Protein AF-0000000066155360 (afdb_homodimer)

pLDDT: mean 96.21, std 5.81, range [47.59, 98.94]

Radius of gyration: 19.25 Å; Cα contacts (8 Å, |Δi|>4): 534; chains: 2; bounding box: 44×52×39 Å

Organism: Thermodesulfovibrio yellowstonii (strain ATCC 51303 / DSM 11347 / YP87) (NCBI:txid289376)

Foldseek 3Di:
DAEEEEEEEDDQDDPVLVVLLVVLCVLCVVPYHYHYHYWHADDDDLVRRQVVRQVRVVVVDDDAAEEEDLPFDEDDLQRVLVVCVPPRYYYYYQYAQNGHDPVSVVRHPGYYYDDNDDDHSSVVSSVVSVSVSVSSCVSVVHDPDD/DAEEEEEEEDDQDDPVLVVLLVVLCVLCVVPYHYHYHYWHADDDDLVRRQVVRQVRVVVVDDDAAEEEDLPFDEDDLQRVLVVCVPPRYYYYYQYAQNGHDPVSVVRHPGYYYDDNDDDHSSVVSSVVSVSVSVSSCVSVVHDDPD

Sequence (292 aa):
MYRFKIYYPGKTKAKFIKEGIDHYIKLLSPFAKVELIELKEGHGDKEKVTEEESKTILNSLKGDFILLHRDGKSLSSTEFADFIKDKSLTQFVIGGVYGVNEAVFKAASFRLSLSSLTFTHEISRLLLLEQLYRAITIIHGKSYHYMYRFKIYYPGKTKAKFIKEGIDHYIKLLSPFAKVELIELKEGHGDKEKVTEEESKTILNSLKGDFILLHRDGKSLSSTEFADFIKDKSLTQFVIGGVYGVNEAVFKAASFRLSLSSLTFTHEISRLLLLEQLYRAITIIHGKSYHY

Nearest PDB structures (foldseek):
  1to0-assembly4_G  TM=9.244E-01  e=1.815E-15  Bacillus subtilis
  1to0-assembly2_D  TM=9.404E-01  e=1.503E-14  Bacillus subtilis
  1to0-assembly1_A  TM=9.286E-01  e=1.240E-14  Bacillus subtilis
  1to0-assembly3_E  TM=9.026E-01  e=1.609E-13  Bacillus subtilis
  1vh0-assembly9_D  TM=9.015E-01  e=1.609E-13  Staphylococcus aureus

Secondary structure (DSSP, 8-state):
-EEEEEEEES----HHHHHHHHHHHHHHTTTEEEEEEEEPPP-SSHHHHHHHHHHHHHHH--S--EEEEEEEEE--HHHHHHHHTT-SEEEEEE-BTTB--HHHHHH-SEEEES-SS---HHHHHHHHHHHHHHHHHHHTT-----/-EEEEEEEES----HHHHHHHHHHHHHHTTTEEEEEEEEPPP-SSHHHHHHHHHHHHHHH--S--EEEEEEEEE--HHHHHHHHTT-SEEEEEE-BTTB--HHHHHH-SEEEES-SS---HHHHHHHHHHHHHHHHHHHTT-----

Solvent-accessible surface area (backbone atoms only — not comparable to full-atom values): 15558 Å² total; per-residue (Å²): 114,38,34,38,39,40,36,32,44,39,80,76,77,56,65,35,49,49,48,43,39,52,51,37,52,59,72,30,50,88,54,29,51,74,43,80,43,72,37,72,58,54,72,80,54,69,69,55,20,23,51,50,33,31,51,53,50,60,71,69,57,78,80,70,33,33,29,55,34,75,86,29,51,74,44,35,46,67,55,46,24,64,69,49,65,86,45,57,70,47,37,37,37,40,40,37,75,76,37,62,41,67,70,52,63,70,65,33,73,40,46,38,16,73,24,63,36,79,68,38,46,59,56,46,55,34,51,50,43,50,49,50,42,46,18,52,30,54,75,70,72,44,88,79,57,97,116,39,33,38,39,39,36,30,44,37,81,76,76,54,64,35,49,48,48,43,39,51,52,36,51,59,71,29,51,87,55,29,52,74,44,79,43,72,37,71,58,54,74,78,53,70,69,54,21,22,51,50,33,31,51,53,50,61,70,69,56,77,80,72,31,34,30,54,35,76,87,29,52,74,42,34,46,69,54,44,23,64,68,49,66,85,44,57,68,46,37,36,37,42,40,37,73,77,37,62,40,68,70,53,62,69,64,34,72,39,44,37,16,74,24,64,38,78,69,40,45,61,55,45,56,33,51,49,43,50,48,51,42,46,18,52,29,54,75,69,73,45,88,77,60,101

Structure (mmCIF, N/CA/C/O backbone):
data_AF-0000000066155360-model_v1
#
loop_
_entity.id
_entity.type
_entity.pdbx_description
1 polymer 'Ribosomal RNA large subunit methyltransferase H'
#
loop_
_atom_site.group_PDB
_atom_site.id
_atom_site.type_symbol
_atom_site.label_atom_id
_atom_site.label_alt_id
_atom_site.label_comp_id
_atom_site.label_asym_id
_atom_site.label_entity_id
_atom_site.label_seq_id
_atom_site.pdbx_PDB_ins_code
_atom_site.Cartn_x
_atom_site.Cartn_y
_atom_site.Cartn_z
_atom_site.occupancy
_atom_site.B_iso_or_equiv
_atom_site.auth_seq_id
_atom_site.auth_comp_id
_atom_site.auth_asym_id
_atom_site.auth_atom_id
_atom_site.pdbx_PDB_model_num
ATOM 1 N N . MET A 1 1 ? 21.016 16.156 4.863 1 88.31 1 MET A N 1
ATOM 2 C CA . MET A 1 1 ? 20.062 15.266 5.516 1 88.31 1 MET A CA 1
ATOM 3 C C . MET A 1 1 ? 18.625 15.727 5.254 1 88.31 1 MET A C 1
ATOM 5 O O . MET A 1 1 ? 18.312 16.906 5.426 1 88.31 1 MET A O 1
ATOM 9 N N . TYR A 1 2 ? 17.781 14.875 4.789 1 94.94 2 TYR A N 1
ATOM 10 C CA . TYR A 1 2 ? 16.406 15.242 4.492 1 94.94 2 TYR A CA 1
ATOM 11 C C . TYR A 1 2 ? 15.594 15.398 5.773 1 94.94 2 TYR A C 1
ATOM 13 O O . TYR A 1 2 ? 15.969 14.859 6.82 1 94.94 2 TYR A O 1
ATOM 21 N N . ARG A 1 3 ? 14.641 16.234 5.703 1 97.56 3 ARG A N 1
ATOM 22 C CA . ARG A 1 3 ? 13.688 16.375 6.797 1 97.56 3 ARG A CA 1
ATOM 23 C C . ARG A 1 3 ? 12.258 16.156 6.309 1 97.56 3 ARG A C 1
ATOM 25 O O . ARG A 1 3 ? 11.797 16.844 5.387 1 97.56 3 ARG A O 1
ATOM 32 N N . PHE A 1 4 ? 11.586 15.227 6.938 1 98.5 4 PHE A N 1
ATOM 33 C CA . PHE A 1 4 ? 10.195 14.938 6.609 1 98.5 4 PHE A CA 1
ATOM 34 C C . PHE A 1 4 ? 9.297 15.133 7.824 1 98.5 4 PHE A C 1
ATOM 36 O O . PHE A 1 4 ? 9.562 14.586 8.898 1 98.5 4 PHE A O 1
ATOM 43 N N . LYS A 1 5 ? 8.312 15.898 7.672 1 98.69 5 LYS A N 1
ATOM 44 C CA . LYS A 1 5 ? 7.246 16 8.656 1 98.69 5 LYS A CA 1
ATOM 45 C C . LYS A 1 5 ? 5.941 15.414 8.117 1 98.69 5 LYS A C 1
ATOM 47 O O . LYS A 1 5 ? 5.527 15.742 7.004 1 98.69 5 LYS A O 1
ATOM 52 N N . ILE A 1 6 ? 5.355 14.57 8.906 1 98.88 6 ILE A N 1
ATOM 53 C CA . ILE A 1 6 ? 4.117 13.93 8.477 1 98.88 6 ILE A CA 1
ATOM 54 C C . ILE A 1 6 ? 3.016 14.195 9.5 1 98.88 6 ILE A C 1
ATOM 56 O O . ILE A 1 6 ? 3.107 13.75 10.648 1 98.88 6 ILE A O 1
ATOM 60 N N . TYR A 1 7 ? 1.985 14.938 9.039 1 98.88 7 TYR A N 1
ATOM 61 C CA . TYR A 1 7 ? 0.861 15.312 9.891 1 98.88 7 TYR A CA 1
ATOM 62 C C . TYR A 1 7 ? -0.347 14.422 9.625 1 98.88 7 TYR A C 1
ATOM 64 O O . TYR A 1 7 ? -0.724 14.211 8.469 1 98.88 7 TYR A O 1
ATOM 72 N N . TYR A 1 8 ? -0.956 13.898 10.656 1 98.69 8 TYR A N 1
ATOM 73 C CA . TYR A 1 8 ? -2.191 13.141 10.5 1 98.69 8 TYR A CA 1
ATOM 74 C C . TYR A 1 8 ? -2.998 13.133 11.789 1 98.69 8 TYR A C 1
ATOM 76 O O . TYR A 1 8 ? -2.43 13.133 12.883 1 98.69 8 TYR A O 1
ATOM 84 N N . PRO A 1 9 ? -4.297 13.148 11.688 1 98.06 9 PRO A N 1
ATOM 85 C CA . PRO A 1 9 ? -5.133 13.125 12.898 1 98.06 9 PRO A CA 1
ATOM 86 C C . PRO A 1 9 ? -5.285 11.727 13.484 1 98.06 9 PRO A C 1
ATOM 88 O O . PRO A 1 9 ? -5.488 10.766 12.742 1 98.06 9 PRO A O 1
ATOM 91 N N . GLY A 1 10 ? -5.219 11.648 14.828 1 96.12 10 GLY A N 1
ATOM 92 C CA . GLY A 1 10 ? -5.48 10.406 15.539 1 96.12 10 GLY A CA 1
ATOM 93 C C . GLY A 1 10 ? -4.27 9.492 15.609 1 96.12 10 GLY A C 1
ATOM 94 O O . GLY A 1 10 ? -3.324 9.641 14.836 1 96.12 10 GLY A O 1
ATOM 95 N N . LYS A 1 11 ? -4.305 8.508 16.406 1 95.62 11 LYS A N 1
ATOM 96 C CA . LYS A 1 11 ? -3.197 7.578 16.594 1 95.62 11 LYS A CA 1
ATOM 97 C C . LYS A 1 11 ? -3.285 6.422 15.602 1 95.62 11 LYS A C 1
ATOM 99 O O . LYS A 1 11 ? -4.359 6.141 15.062 1 95.62 11 LYS A O 1
ATOM 104 N N . THR A 1 12 ? -2.178 5.824 15.305 1 97 12 THR A N 1
ATOM 105 C CA . THR A 1 12 ? -2.158 4.555 14.586 1 97 12 THR A CA 1
ATOM 106 C C . THR A 1 12 ? -2.543 3.402 15.508 1 97 12 THR A C 1
ATOM 108 O O . THR A 1 12 ? -1.85 3.129 16.484 1 97 12 THR A O 1
ATOM 111 N N . LYS A 1 13 ? -3.549 2.732 15.195 1 95.94 13 LYS A N 1
ATOM 112 C CA . LYS A 1 13 ? -4.121 1.757 16.109 1 95.94 13 LYS A CA 1
ATOM 113 C C . LYS A 1 13 ? -3.629 0.347 15.797 1 95.94 13 LYS A C 1
ATOM 115 O O . LYS A 1 13 ? -3.355 -0.439 16.703 1 95.94 13 LYS A O 1
ATOM 120 N N . ALA A 1 14 ? -3.525 -0.035 14.57 1 96.75 14 ALA A N 1
ATOM 121 C CA . ALA A 1 14 ? -3.127 -1.387 14.188 1 96.75 14 ALA A CA 1
ATOM 122 C C . ALA A 1 14 ? -1.672 -1.655 14.562 1 96.75 14 ALA A C 1
ATOM 124 O O . ALA A 1 14 ? -0.768 -0.945 14.117 1 96.75 14 ALA A O 1
ATOM 125 N N . LYS A 1 15 ? -1.478 -2.68 15.266 1 97.62 15 LYS A N 1
ATOM 126 C CA . LYS A 1 15 ? -0.15 -2.994 15.789 1 97.62 15 LYS A CA 1
ATOM 127 C C . LYS A 1 15 ? 0.84 -3.242 14.656 1 97.62 15 LYS A C 1
ATOM 129 O O . LYS A 1 15 ? 1.979 -2.773 14.703 1 97.62 15 LYS A O 1
ATOM 134 N N . PHE A 1 16 ? 0.452 -3.988 13.695 1 98.5 16 PHE A N 1
ATOM 135 C CA . PHE A 1 16 ? 1.37 -4.336 12.617 1 98.5 16 PHE A CA 1
ATOM 136 C C . PHE A 1 16 ? 1.755 -3.098 11.82 1 98.5 16 PHE A C 1
ATOM 138 O O . PHE A 1 16 ? 2.861 -3.018 11.281 1 98.5 16 PHE A O 1
ATOM 145 N N . ILE A 1 17 ? 0.848 -2.107 11.734 1 98.62 17 ILE A N 1
ATOM 146 C CA . ILE A 1 17 ? 1.162 -0.875 11.023 1 98.62 17 ILE A CA 1
ATOM 147 C C . ILE A 1 17 ? 2.166 -0.054 11.828 1 98.62 17 ILE A C 1
ATOM 149 O O . ILE A 1 17 ? 3.129 0.48 11.273 1 98.62 17 ILE A O 1
ATOM 153 N N . LYS A 1 18 ? 1.917 0.042 13.125 1 98.44 18 LYS A N 1
ATOM 154 C CA . LYS A 1 18 ? 2.865 0.731 13.992 1 98.44 18 LYS A CA 1
ATOM 155 C C . LYS A 1 18 ? 4.266 0.142 13.859 1 98.44 18 LYS A C 1
ATOM 157 O O . LYS A 1 18 ? 5.25 0.88 13.75 1 98.44 18 LYS A O 1
ATOM 162 N N . GLU A 1 19 ? 4.328 -1.142 13.875 1 98.62 19 GLU A N 1
ATOM 163 C CA . GLU A 1 19 ? 5.609 -1.828 13.727 1 98.62 19 GLU A CA 1
ATOM 164 C C . GLU A 1 19 ? 6.254 -1.518 12.383 1 98.62 19 GLU A C 1
ATOM 166 O O . GLU A 1 19 ? 7.469 -1.344 12.289 1 98.62 19 GLU A O 1
ATOM 171 N N . GLY A 1 20 ? 5.461 -1.53 11.336 1 98.62 20 GLY A N 1
ATOM 172 C CA . GLY A 1 20 ? 5.961 -1.164 10.016 1 98.62 20 GLY A CA 1
ATOM 173 C C . GLY A 1 20 ? 6.477 0.262 9.953 1 98.62 20 GLY A C 1
ATOM 174 O O . GLY A 1 20 ? 7.523 0.522 9.359 1 98.62 20 GLY A O 1
ATOM 175 N N . ILE A 1 21 ? 5.707 1.141 10.539 1 98.75 21 ILE A N 1
ATOM 176 C CA . ILE A 1 21 ? 6.105 2.541 10.617 1 98.75 21 ILE A CA 1
ATOM 177 C C . ILE A 1 21 ? 7.465 2.652 11.305 1 98.75 21 ILE A C 1
ATOM 179 O O . ILE A 1 21 ? 8.383 3.295 10.789 1 98.75 21 ILE A O 1
ATOM 183 N N . ASP A 1 22 ? 7.609 2.021 12.445 1 98.56 22 ASP A N 1
ATOM 184 C CA . ASP A 1 22 ? 8.867 2.035 13.188 1 98.56 22 ASP A CA 1
ATOM 185 C C . ASP A 1 22 ? 10.008 1.464 12.344 1 98.56 22 ASP A C 1
ATOM 187 O O . ASP A 1 22 ? 11.125 1.981 12.375 1 98.56 22 ASP A O 1
ATOM 191 N N . HIS A 1 23 ? 9.758 0.417 11.672 1 98.38 23 HIS A N 1
ATOM 192 C CA . HIS A 1 23 ? 10.734 -0.225 10.805 1 98.38 23 HIS A CA 1
ATOM 193 C C . HIS A 1 23 ? 11.297 0.759 9.781 1 98.38 23 HIS A C 1
ATOM 195 O O . HIS A 1 23 ? 12.516 0.901 9.648 1 98.38 23 HIS A O 1
ATOM 201 N N . TYR A 1 24 ? 10.469 1.473 9.117 1 98.31 24 TYR A N 1
ATOM 202 C CA . TYR A 1 24 ? 10.922 2.342 8.039 1 98.31 24 TYR A CA 1
ATOM 203 C C . TYR A 1 24 ? 11.547 3.619 8.594 1 98.31 24 TYR A C 1
ATOM 205 O O . TYR A 1 24 ? 12.461 4.184 7.996 1 98.31 24 TYR A O 1
ATOM 213 N N . ILE A 1 25 ? 10.984 4.117 9.758 1 98.62 25 ILE A N 1
ATOM 214 C CA . ILE A 1 25 ? 11.641 5.246 10.406 1 98.62 25 ILE A CA 1
ATOM 215 C C . ILE A 1 25 ? 13.094 4.891 10.727 1 98.62 25 ILE A C 1
ATOM 217 O O . ILE A 1 25 ? 14 5.691 10.5 1 98.62 25 ILE A O 1
ATOM 221 N N . LYS A 1 26 ? 13.25 3.699 11.25 1 98.25 26 LYS A N 1
ATOM 222 C CA . LYS A 1 26 ? 14.602 3.229 11.555 1 98.25 26 LYS A CA 1
ATOM 223 C C . LYS A 1 26 ? 15.469 3.172 10.305 1 98.25 26 LYS A C 1
ATOM 225 O O . LYS A 1 26 ? 16.609 3.611 10.312 1 98.25 26 LYS A O 1
ATOM 230 N N . LEU A 1 27 ? 15.031 2.652 9.203 1 97 27 LEU A N 1
ATOM 231 C CA . LEU A 1 27 ? 15.766 2.551 7.945 1 97 27 LEU A CA 1
ATOM 232 C C . LEU A 1 27 ? 16.109 3.934 7.406 1 97 27 LEU A C 1
ATOM 234 O O . LEU A 1 27 ? 17.172 4.121 6.805 1 97 27 LEU A O 1
ATOM 238 N N . LEU A 1 28 ? 15.18 4.879 7.645 1 97.88 28 LEU A N 1
ATOM 239 C CA . LEU A 1 28 ? 15.328 6.227 7.105 1 97.88 28 LEU A CA 1
ATOM 240 C C . LEU A 1 28 ? 16.297 7.043 7.949 1 97.88 28 LEU A C 1
ATOM 242 O O . LEU A 1 28 ? 16.844 8.039 7.48 1 97.88 28 LEU A O 1
ATOM 246 N N . SER A 1 29 ? 16.484 6.691 9.203 1 97.62 29 SER A N 1
ATOM 247 C CA . SER A 1 29 ? 17.109 7.516 10.227 1 97.62 29 SER A CA 1
ATOM 248 C C . SER A 1 29 ? 18.531 7.91 9.828 1 97.62 29 SER A C 1
ATOM 250 O O . SER A 1 29 ? 18.984 9.016 10.141 1 97.62 29 SER A O 1
ATOM 252 N N . PRO A 1 30 ? 19.312 7.082 9.055 1 96.75 30 PRO A N 1
ATOM 253 C CA . PRO A 1 30 ? 20.656 7.52 8.656 1 96.75 30 PRO A CA 1
ATOM 254 C C . PRO A 1 30 ? 20.625 8.609 7.594 1 96.75 30 PRO A C 1
ATOM 256 O O . PRO A 1 30 ? 21.641 9.305 7.387 1 96.75 30 PRO A O 1
ATOM 259 N N . PHE A 1 31 ? 19.531 8.859 6.957 1 95.25 31 PHE A N 1
ATOM 260 C CA . PHE A 1 31 ? 19.5 9.719 5.777 1 95.25 31 PHE A CA 1
ATOM 261 C C . PHE A 1 31 ? 18.562 10.906 6 1 95.25 31 PHE A C 1
ATOM 263 O O . PHE A 1 31 ? 18.672 11.922 5.309 1 95.25 31 PHE A O 1
ATOM 270 N N . ALA A 1 32 ? 17.594 10.695 6.938 1 96.88 32 ALA A N 1
ATOM 271 C CA . ALA A 1 32 ? 16.547 11.695 7.09 1 96.88 32 ALA A CA 1
ATOM 272 C C . ALA A 1 32 ? 16.062 11.766 8.539 1 96.88 32 ALA A C 1
ATOM 274 O O . ALA A 1 32 ? 16.062 10.766 9.25 1 96.88 32 ALA A O 1
ATOM 275 N N . LYS A 1 33 ? 15.742 12.945 8.922 1 97.81 33 LYS A N 1
ATOM 276 C CA . LYS A 1 33 ? 14.961 13.117 10.148 1 97.81 33 LYS A CA 1
ATOM 277 C C . LYS A 1 33 ? 13.461 13.094 9.852 1 97.81 33 LYS A C 1
ATOM 279 O O . LYS A 1 33 ? 12.953 13.93 9.094 1 97.81 33 LYS A O 1
ATOM 284 N N . VAL A 1 34 ? 12.797 12.102 10.43 1 98.56 34 VAL A N 1
ATOM 285 C CA . VAL A 1 34 ? 11.359 11.961 10.211 1 98.56 34 VAL A CA 1
ATOM 286 C C . VAL A 1 34 ? 10.609 12.297 11.492 1 98.56 34 VAL A C 1
ATOM 288 O O . VAL A 1 34 ? 10.875 11.719 12.547 1 98.56 34 VAL A O 1
ATOM 291 N N . GLU A 1 35 ? 9.742 13.203 11.383 1 98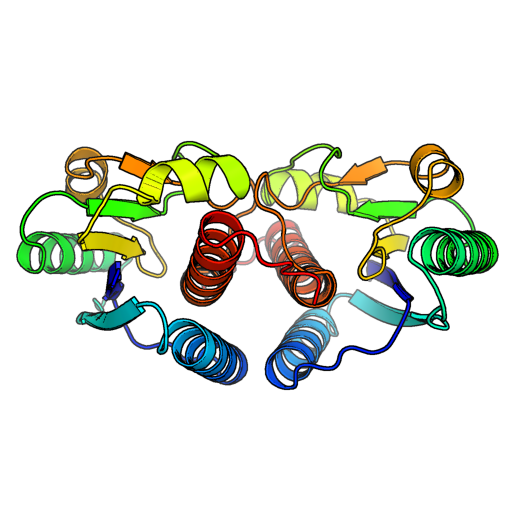.38 35 GLU A N 1
ATOM 292 C CA . GLU A 1 35 ? 8.875 13.578 12.5 1 98.38 35 GLU A CA 1
ATOM 293 C C . GLU A 1 35 ? 7.418 13.25 12.195 1 98.38 35 GLU A C 1
ATOM 295 O O . GLU A 1 35 ? 6.852 13.75 11.219 1 98.38 35 GLU A O 1
ATOM 300 N N . LEU A 1 36 ? 6.867 12.383 13 1 98.56 36 LEU A N 1
ATOM 301 C CA . LEU A 1 36 ? 5.438 12.102 12.938 1 98.56 36 LEU A CA 1
ATOM 302 C C . LEU A 1 36 ? 4.66 13 13.891 1 98.56 36 LEU A C 1
ATOM 304 O O . LEU A 1 36 ? 4.895 12.977 15.102 1 98.56 36 LEU A O 1
ATOM 308 N N . ILE A 1 37 ? 3.799 13.773 13.336 1 98.5 37 ILE A N 1
ATOM 309 C CA . ILE A 1 37 ? 3.029 14.727 14.125 1 98.5 37 ILE A CA 1
ATOM 310 C C . ILE A 1 37 ? 1.573 14.273 14.203 1 98.5 37 ILE A C 1
ATOM 312 O O . ILE A 1 37 ? 0.779 14.562 13.305 1 98.5 37 ILE A O 1
ATOM 316 N N . GLU A 1 38 ? 1.297 13.625 15.266 1 98.44 38 GLU A N 1
ATOM 317 C CA . GLU A 1 38 ? -0.063 13.156 15.523 1 98.44 38 GLU A CA 1
ATOM 318 C C . GLU A 1 38 ? -0.94 14.289 16.062 1 98.44 38 GLU A C 1
ATOM 320 O O . GLU A 1 38 ? -0.655 14.852 17.109 1 98.44 38 GLU A O 1
ATOM 325 N N . LEU A 1 39 ? -1.957 14.586 15.328 1 98.56 39 LEU A N 1
ATOM 326 C CA . LEU A 1 39 ? -2.863 15.672 15.703 1 98.56 39 LEU A CA 1
ATOM 327 C C . LEU A 1 39 ? -4.098 15.125 16.406 1 98.56 39 LEU A C 1
ATOM 329 O O . LEU A 1 39 ? -4.41 13.938 16.297 1 98.56 39 LEU A O 1
ATOM 333 N N . LYS A 1 40 ? -4.746 16 17.031 1 96.88 40 LYS A N 1
ATOM 334 C CA . LYS A 1 40 ? -5.957 15.617 17.75 1 96.88 40 LYS A CA 1
ATOM 335 C C . LYS A 1 40 ? -7.031 15.102 16.797 1 96.88 40 LYS A C 1
ATOM 337 O O . LYS A 1 40 ? -7.301 15.727 15.766 1 96.88 40 LYS A O 1
ATOM 342 N N . GLU A 1 41 ? -7.559 13.984 17.188 1 95.88 41 GLU A N 1
ATOM 343 C CA . GLU A 1 41 ? -8.648 13.422 16.406 1 95.88 41 GLU A CA 1
ATOM 344 C C . GLU A 1 41 ? -9.977 14.109 16.719 1 95.88 41 GLU A C 1
ATOM 346 O O . GLU A 1 41 ? -10.242 14.469 17.875 1 95.88 41 GLU A O 1
ATOM 351 N N . GLY A 1 42 ? -10.727 14.32 15.688 1 94.31 42 GLY A N 1
ATOM 352 C CA . GLY A 1 42 ? -12.062 14.859 15.906 1 94.31 42 GLY A CA 1
ATOM 353 C C . GLY A 1 42 ? -13.047 13.828 16.406 1 94.31 42 GLY A C 1
ATOM 354 O O . GLY A 1 42 ? -12.781 12.625 16.359 1 94.31 42 GLY A O 1
ATOM 355 N N . HIS A 1 43 ? -14.148 14.375 17 1 93.12 43 HIS A N 1
ATOM 356 C CA . HIS A 1 43 ? -15.211 13.5 17.484 1 93.12 43 HIS A CA 1
ATOM 357 C C . HIS A 1 43 ? -16.578 13.984 17 1 93.12 43 HIS A C 1
ATOM 359 O O . HIS A 1 43 ? -16.812 15.188 16.875 1 93.12 43 HIS A O 1
ATOM 365 N N . GLY A 1 44 ? -17.422 13.016 16.766 1 93.69 44 GLY A N 1
ATOM 366 C CA . GLY A 1 44 ? -18.766 13.367 16.312 1 93.69 44 GLY A CA 1
ATOM 367 C C . GLY A 1 44 ? -19.094 12.805 14.938 1 93.69 44 GLY A C 1
ATOM 368 O O . GLY A 1 44 ? -18.672 11.695 14.602 1 93.69 44 GLY A O 1
ATOM 369 N N . ASP A 1 45 ? -19.953 13.531 14.234 1 94.19 45 ASP A N 1
ATOM 370 C CA . ASP A 1 45 ? -20.344 13.031 12.922 1 94.19 45 ASP A CA 1
ATOM 371 C C . ASP A 1 45 ? -19.281 13.367 11.875 1 94.19 45 ASP A C 1
ATOM 373 O O . ASP A 1 45 ? -18.328 14.109 12.164 1 94.19 45 ASP A O 1
ATOM 377 N N . LYS A 1 46 ? -19.406 12.789 10.727 1 94 46 LYS A N 1
ATOM 378 C CA . LYS A 1 46 ? -18.422 12.891 9.641 1 94 46 LYS A CA 1
ATOM 379 C C . LYS A 1 46 ? -18.078 14.344 9.344 1 94 46 LYS A C 1
ATOM 381 O O . LYS A 1 46 ? -16.906 14.703 9.227 1 94 46 LYS A O 1
ATOM 386 N N . GLU A 1 47 ? -19.109 15.172 9.164 1 95.88 47 GLU A N 1
ATOM 387 C CA . GLU A 1 47 ? -18.891 16.562 8.789 1 95.88 47 GLU A CA 1
ATOM 388 C C . GLU A 1 47 ? -18.125 17.312 9.859 1 95.88 47 GLU A C 1
ATOM 390 O O . GLU A 1 47 ? -17.172 18.047 9.555 1 95.88 47 GLU A O 1
ATOM 395 N N . LYS A 1 48 ? -18.531 17.172 11.086 1 96.88 48 LYS A N 1
ATOM 396 C CA . LYS A 1 48 ? -17.875 17.844 12.203 1 96.88 48 LYS A CA 1
ATOM 397 C C . LYS A 1 48 ? -16.438 17.359 12.359 1 96.88 48 LYS A C 1
ATOM 399 O O . LYS A 1 48 ? -15.531 18.172 12.555 1 96.88 48 LYS A O 1
ATOM 404 N N . VAL A 1 49 ? -16.25 16.094 12.297 1 96.81 49 VAL A N 1
ATOM 405 C CA . VAL A 1 49 ? -14.922 15.5 12.43 1 96.81 49 VAL A CA 1
ATOM 406 C C . VAL A 1 49 ? -14.008 16.031 11.336 1 96.81 49 VAL A C 1
ATOM 408 O O . VAL A 1 49 ? -12.891 16.484 11.609 1 96.81 49 VAL A O 1
ATOM 411 N N . THR A 1 50 ? -14.516 16.016 10.086 1 97.38 50 THR A N 1
ATOM 412 C CA . THR A 1 50 ? -13.719 16.484 8.953 1 97.38 50 THR A CA 1
ATOM 413 C C . THR A 1 50 ? -13.336 17.953 9.117 1 97.38 50 THR A C 1
ATOM 415 O O . THR A 1 50 ? -12.188 18.328 8.883 1 97.38 50 THR A O 1
ATOM 418 N N . GLU A 1 51 ? -14.258 18.719 9.531 1 97.56 51 GLU A N 1
ATOM 419 C CA . GLU A 1 51 ? -14.016 20.141 9.711 1 97.56 51 GLU A CA 1
ATOM 420 C C . GLU A 1 51 ? -13 20.406 10.82 1 97.56 51 GLU A C 1
ATOM 422 O O . GLU A 1 51 ? -12.062 21.172 10.641 1 97.56 51 GLU A O 1
ATOM 427 N N . GLU A 1 52 ? -13.234 19.766 11.914 1 97.94 52 GLU A N 1
ATOM 428 C CA . GLU A 1 52 ? -12.359 19.953 13.07 1 97.94 52 GLU A CA 1
ATOM 429 C C . GLU A 1 52 ? -10.93 19.5 12.758 1 97.94 52 GLU A C 1
ATOM 431 O O . GLU A 1 52 ? -9.969 20.219 13.039 1 97.94 52 GLU A O 1
ATOM 436 N N . GLU A 1 53 ? -10.797 18.328 12.219 1 98.38 53 GLU A N 1
ATOM 437 C CA . GLU A 1 53 ? -9.477 17.797 11.898 1 98.38 53 GLU A CA 1
ATOM 438 C C . GLU A 1 53 ? -8.781 18.641 10.828 1 98.38 53 GLU A C 1
ATOM 440 O O . GLU A 1 53 ? -7.574 18.875 10.898 1 98.38 53 GLU A O 1
ATOM 445 N N . SER A 1 54 ? -9.547 19.094 9.828 1 98.56 54 SER A N 1
ATOM 446 C CA . SER A 1 54 ? -8.984 19.922 8.781 1 98.56 54 SER A CA 1
ATOM 447 C C . SER A 1 54 ? -8.477 21.25 9.336 1 98.56 54 SER A C 1
ATOM 449 O O . SER A 1 54 ? -7.406 21.734 8.945 1 98.56 54 SER A O 1
ATOM 4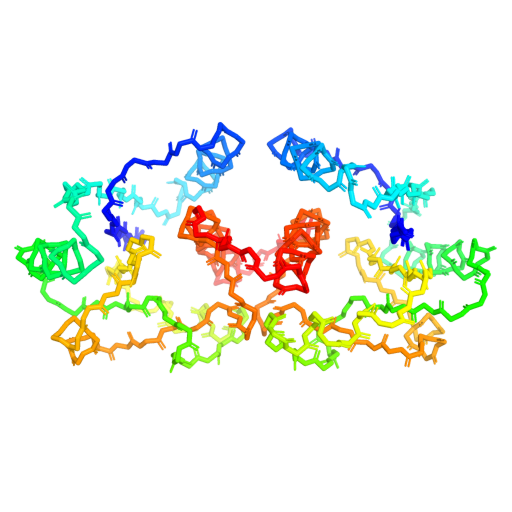51 N N . LYS A 1 55 ? -9.258 21.828 10.211 1 98.06 55 LYS A N 1
ATOM 452 C CA . LYS A 1 55 ? -8.836 23.062 10.867 1 98.06 55 LYS A CA 1
ATOM 453 C C . LYS A 1 55 ? -7.547 22.859 11.656 1 98.06 55 LYS A C 1
ATOM 455 O O . LYS A 1 55 ? -6.629 23.688 11.578 1 98.06 55 LYS A O 1
ATOM 460 N N . THR A 1 56 ? -7.52 21.812 12.43 1 98.44 56 THR A N 1
ATOM 461 C CA . THR A 1 56 ? -6.34 21.484 13.227 1 98.44 56 THR A CA 1
ATOM 462 C C . THR A 1 56 ? -5.117 21.297 12.328 1 98.44 56 THR A C 1
ATOM 464 O O . THR A 1 56 ? -4.023 21.766 12.656 1 98.44 56 THR A O 1
ATOM 467 N N . ILE A 1 57 ? -5.285 20.594 11.203 1 98.56 57 ILE A N 1
ATOM 468 C CA . ILE A 1 57 ? -4.215 20.375 10.242 1 98.56 57 ILE A CA 1
ATOM 469 C C . ILE A 1 57 ? -3.668 21.719 9.758 1 98.56 57 ILE A C 1
ATOM 471 O O . ILE A 1 57 ? -2.469 21.984 9.859 1 98.56 57 ILE A O 1
ATOM 475 N N . LEU A 1 58 ? -4.551 22.562 9.258 1 98.31 58 LEU A N 1
ATOM 476 C CA . LEU A 1 58 ? -4.129 23.844 8.688 1 98.31 58 LEU A CA 1
ATOM 477 C C . LEU A 1 58 ? -3.42 24.703 9.734 1 98.31 58 LEU A C 1
ATOM 479 O O . LEU A 1 58 ? -2.43 25.359 9.422 1 98.31 58 LEU A O 1
ATOM 483 N N . ASN A 1 59 ? -3.914 24.609 10.969 1 98.06 59 ASN A N 1
ATOM 484 C CA . ASN A 1 59 ? -3.342 25.406 12.047 1 98.06 59 ASN A CA 1
ATOM 485 C C . ASN A 1 59 ? -1.961 24.891 12.453 1 98.06 59 ASN A C 1
ATOM 487 O O . ASN A 1 59 ? -1.179 25.625 13.062 1 98.06 59 ASN A O 1
ATOM 491 N N . SER A 1 60 ? -1.664 23.688 12.133 1 98.19 60 SER A N 1
ATOM 492 C CA . SER A 1 60 ? -0.43 23.062 12.594 1 98.19 60 SER A CA 1
ATOM 493 C C . SER A 1 60 ? 0.693 23.234 11.578 1 98.19 60 SER A C 1
ATOM 495 O O . SER A 1 60 ? 1.862 23 11.891 1 98.19 60 SER A O 1
ATOM 497 N N . LEU A 1 61 ? 0.345 23.609 10.406 1 96.94 61 LEU A N 1
ATOM 498 C CA . LEU A 1 61 ? 1.297 23.625 9.305 1 96.94 61 LEU A CA 1
ATOM 499 C C . LEU A 1 61 ? 1.958 24.984 9.172 1 96.94 61 LEU A C 1
ATOM 501 O O . LEU A 1 61 ? 1.326 26.016 9.43 1 96.94 61 LEU A O 1
ATOM 505 N N . LYS A 1 62 ? 3.205 24.953 8.867 1 92.56 62 LYS A N 1
ATOM 506 C CA . LYS A 1 62 ? 3.941 26.141 8.469 1 92.56 62 LYS A CA 1
ATOM 507 C C . LYS A 1 62 ? 4.516 25.984 7.059 1 92.56 62 LYS A C 1
ATOM 509 O O . LYS A 1 62 ? 5.332 25.094 6.812 1 92.56 62 LYS A O 1
ATOM 514 N N . GLY A 1 63 ? 4.035 26.781 6.094 1 94.25 63 GLY A N 1
ATOM 515 C CA . GLY A 1 63 ? 4.586 26.734 4.75 1 94.25 63 GLY A CA 1
ATOM 516 C C . GLY A 1 63 ? 3.926 25.703 3.861 1 94.25 63 GLY A C 1
ATOM 517 O O . GLY A 1 63 ? 2.809 25.266 4.141 1 94.25 63 GLY A O 1
ATOM 518 N N . ASP A 1 64 ? 4.547 25.312 2.738 1 97.19 64 ASP A N 1
ATOM 519 C CA . ASP A 1 64 ? 3.994 24.422 1.728 1 97.19 6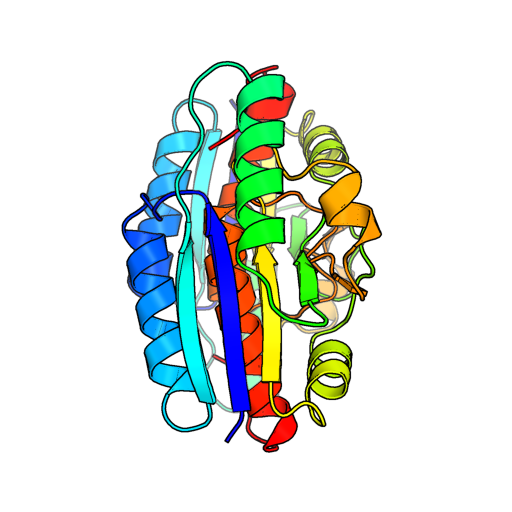4 ASP A CA 1
ATOM 520 C C . ASP A 1 64 ? 3.912 22.984 2.248 1 97.19 64 ASP A C 1
ATOM 522 O O . ASP A 1 64 ? 4.742 22.562 3.057 1 97.19 64 ASP A O 1
ATOM 526 N N . PHE A 1 65 ? 2.93 22.312 1.812 1 98.56 65 PHE A N 1
ATOM 527 C CA . PHE A 1 65 ? 2.812 20.906 2.174 1 98.56 65 PHE A CA 1
ATOM 528 C C . PHE A 1 65 ? 2.234 20.094 1.018 1 98.56 65 PHE A C 1
ATOM 530 O O . PHE A 1 65 ? 1.644 20.656 0.094 1 98.56 65 PHE A O 1
ATOM 537 N N . ILE A 1 66 ? 2.512 18.781 1.082 1 98.81 66 ILE A N 1
ATOM 538 C CA . ILE A 1 66 ? 1.983 17.797 0.141 1 98.81 66 ILE A CA 1
ATOM 539 C C . ILE A 1 66 ? 0.842 17.031 0.792 1 98.81 66 ILE A C 1
ATOM 541 O O . ILE A 1 66 ? 1.01 16.453 1.867 1 98.81 66 ILE A O 1
ATOM 545 N N . LEU A 1 67 ? -0.3 17.047 0.169 1 98.94 67 LEU A N 1
ATOM 546 C CA . LEU A 1 67 ? -1.46 16.312 0.654 1 98.94 67 LEU A CA 1
ATOM 547 C C . LEU A 1 67 ? -1.569 14.961 -0.039 1 98.94 67 LEU A C 1
ATOM 549 O O . LEU A 1 67 ? -1.531 14.883 -1.27 1 98.94 67 LEU A O 1
ATOM 553 N N . LEU A 1 68 ? -1.596 13.906 0.755 1 98.81 68 LEU A N 1
ATOM 554 C CA . LEU A 1 68 ? -2 12.633 0.176 1 98.81 68 LEU A CA 1
ATOM 555 C C . LEU A 1 68 ? -3.506 12.594 -0.056 1 98.81 68 LEU A C 1
ATOM 557 O O . LEU A 1 68 ? -4.289 12.805 0.875 1 98.81 68 LEU A O 1
ATOM 561 N N . HIS A 1 69 ? -3.859 12.336 -1.259 1 98 69 HIS A N 1
ATOM 562 C CA . HIS A 1 69 ? -5.27 12.375 -1.629 1 98 69 HIS A CA 1
ATOM 563 C C . HIS A 1 69 ? -5.543 11.5 -2.848 1 98 69 HIS A C 1
ATOM 565 O O . HIS A 1 69 ? -4.734 11.453 -3.779 1 98 69 HIS A O 1
ATOM 571 N N . ARG A 1 70 ? -6.688 10.922 -2.834 1 94.31 70 ARG A N 1
ATOM 572 C CA . ARG A 1 70 ? -7.062 10.023 -3.92 1 94.31 70 ARG A CA 1
ATOM 573 C C . ARG A 1 70 ? -7.129 10.766 -5.25 1 94.31 70 ARG A C 1
ATOM 575 O O . ARG A 1 70 ? -6.84 10.195 -6.301 1 94.31 70 ARG A O 1
ATOM 582 N N . ASP A 1 71 ? -7.426 12 -5.211 1 95.44 71 ASP A N 1
ATOM 583 C CA . ASP A 1 71 ? -7.59 12.805 -6.422 1 95.44 71 ASP A CA 1
ATOM 584 C C . ASP A 1 71 ? -6.297 13.539 -6.77 1 95.44 71 ASP A C 1
ATOM 586 O O . ASP A 1 71 ? -6.297 14.445 -7.602 1 95.44 71 ASP A O 1
ATOM 590 N N . GLY A 1 72 ? -5.258 13.195 -6.18 1 97.69 72 GLY A N 1
ATOM 591 C CA . GLY A 1 72 ? -3.967 13.805 -6.461 1 97.69 72 GLY A CA 1
ATOM 592 C C . GLY A 1 72 ? -3.283 13.219 -7.68 1 97.69 72 GLY A C 1
ATOM 593 O O . GLY A 1 72 ? -3.844 12.352 -8.352 1 97.69 72 GLY A O 1
ATOM 594 N N . LYS A 1 73 ? -2.143 13.727 -7.992 1 98 73 LYS A N 1
ATOM 595 C CA . LYS A 1 73 ? -1.316 13.242 -9.094 1 98 73 LYS A CA 1
ATOM 596 C C . LYS A 1 73 ? -0.621 11.938 -8.727 1 98 73 LYS A C 1
ATOM 598 O O . LYS A 1 73 ? -0.111 11.789 -7.613 1 98 73 LYS A O 1
ATOM 603 N N . SER A 1 74 ? -0.622 11.031 -9.609 1 97.81 74 SER A N 1
ATOM 604 C CA . SER A 1 74 ? 0.108 9.773 -9.438 1 97.81 74 SER A CA 1
ATOM 605 C C . SER A 1 74 ? 1.542 9.898 -9.945 1 97.81 74 SER A C 1
ATOM 607 O O . SER A 1 74 ? 1.777 10.398 -11.047 1 97.81 74 SER A O 1
ATOM 609 N N . LEU A 1 75 ? 2.467 9.484 -9.156 1 98.19 75 LEU A N 1
ATOM 610 C CA . LEU A 1 75 ? 3.881 9.469 -9.516 1 98.19 75 LEU A CA 1
ATOM 611 C C . LEU A 1 75 ? 4.445 8.055 -9.406 1 98.19 75 LEU A C 1
ATOM 613 O O . LEU A 1 75 ? 4.066 7.293 -8.516 1 98.19 75 LEU A O 1
ATOM 617 N N . SER A 1 76 ? 5.316 7.727 -10.305 1 97.62 76 SER A N 1
ATOM 618 C CA . SER A 1 76 ? 6.133 6.543 -10.07 1 97.62 76 SER A CA 1
ATOM 619 C C . SER A 1 76 ? 7.113 6.77 -8.922 1 97.62 76 SER A C 1
ATOM 621 O O . SER A 1 76 ? 7.352 7.906 -8.516 1 97.62 76 SER A O 1
ATOM 623 N N . SER A 1 77 ? 7.668 5.668 -8.461 1 97.44 77 SER A N 1
ATOM 624 C CA . SER A 1 77 ? 8.648 5.809 -7.391 1 97.44 77 SER A CA 1
ATOM 625 C C . SER A 1 77 ? 9.828 6.664 -7.832 1 97.44 77 SER A C 1
ATOM 627 O O . SER A 1 77 ? 10.359 7.453 -7.047 1 97.44 77 SER A O 1
ATOM 629 N N . THR A 1 78 ? 10.258 6.527 -9.078 1 96.69 78 THR A N 1
ATOM 630 C CA . THR A 1 78 ? 11.359 7.328 -9.609 1 96.69 78 THR A CA 1
ATOM 631 C C . THR A 1 78 ? 10.969 8.797 -9.695 1 96.69 78 THR A C 1
ATOM 633 O O . THR A 1 78 ? 11.742 9.68 -9.312 1 96.69 78 THR A O 1
ATOM 636 N N . GLU A 1 79 ? 9.789 9.055 -10.18 1 98.25 79 GLU A N 1
ATOM 637 C CA . GLU A 1 79 ? 9.289 10.422 -10.25 1 98.25 79 GLU A CA 1
ATOM 638 C C . GLU A 1 79 ? 9.148 11.031 -8.859 1 98.25 79 GLU A C 1
ATOM 640 O O . GLU A 1 79 ? 9.438 12.219 -8.656 1 98.25 79 GLU A O 1
ATOM 645 N N . PHE A 1 80 ? 8.664 10.258 -7.938 1 98.31 80 PHE A N 1
ATOM 646 C CA . PHE A 1 80 ? 8.523 10.711 -6.559 1 98.31 80 PHE A CA 1
ATOM 647 C C . PHE A 1 80 ? 9.883 11.078 -5.969 1 98.31 80 PHE A C 1
ATOM 649 O O . PHE A 1 80 ? 10.023 12.109 -5.312 1 98.31 80 PHE A O 1
ATOM 656 N N . ALA A 1 81 ? 10.859 10.242 -6.188 1 97.38 81 ALA A N 1
ATOM 657 C CA . ALA A 1 81 ? 12.227 10.531 -5.742 1 97.38 81 ALA A CA 1
ATOM 658 C C . ALA A 1 81 ? 12.727 11.852 -6.312 1 97.38 81 ALA A C 1
ATOM 660 O O . ALA A 1 81 ? 13.289 12.672 -5.586 1 97.38 81 ALA A O 1
ATOM 661 N N . ASP A 1 82 ? 12.539 12.023 -7.598 1 97.56 82 ASP A N 1
ATOM 662 C CA . ASP A 1 82 ? 12.938 13.258 -8.266 1 97.56 82 ASP A CA 1
ATOM 663 C C . ASP A 1 82 ? 12.211 14.461 -7.676 1 97.56 82 ASP A C 1
ATOM 665 O O . ASP A 1 82 ? 12.781 15.555 -7.59 1 97.56 82 ASP A O 1
ATOM 669 N N . PHE A 1 83 ? 10.992 14.234 -7.324 1 97.56 83 PHE A N 1
ATOM 670 C CA . PHE A 1 83 ? 10.125 15.289 -6.809 1 97.56 83 PHE A CA 1
ATOM 671 C C . PHE A 1 83 ? 10.648 15.812 -5.477 1 97.56 83 PHE A C 1
ATOM 673 O O . PHE A 1 83 ? 10.586 17.016 -5.207 1 97.56 83 PHE A O 1
ATOM 680 N N . ILE A 1 84 ? 11.227 14.914 -4.641 1 96.38 84 ILE A N 1
ATOM 681 C CA . ILE A 1 84 ? 11.57 15.359 -3.293 1 96.38 84 ILE A CA 1
ATOM 682 C C . ILE A 1 84 ? 13.07 15.594 -3.195 1 96.38 84 ILE A C 1
ATOM 684 O O . ILE A 1 84 ? 13.562 16.109 -2.188 1 96.38 84 ILE A O 1
ATOM 688 N N . LYS A 1 85 ? 13.844 15.227 -4.168 1 95.44 85 LYS A N 1
ATOM 689 C CA . LYS A 1 85 ? 15.297 15.148 -4.133 1 95.44 85 LYS A CA 1
ATOM 690 C C . LYS A 1 85 ? 15.914 16.484 -3.746 1 95.44 85 LYS A C 1
ATOM 692 O O . LYS A 1 85 ? 16.906 16.531 -3.016 1 95.44 85 LYS A O 1
ATOM 697 N N . ASP A 1 86 ? 15.367 17.609 -4.164 1 92 86 ASP A N 1
ATOM 698 C CA . ASP A 1 86 ? 16.031 18.906 -3.957 1 92 86 ASP A CA 1
ATOM 699 C C . ASP A 1 86 ? 15.352 19.688 -2.836 1 92 86 ASP A C 1
ATOM 701 O O . ASP A 1 86 ? 15.617 20.875 -2.66 1 92 86 ASP A O 1
ATOM 705 N N . LYS A 1 87 ? 14.516 19 -2.084 1 90.38 87 LYS A N 1
ATOM 706 C CA . LYS A 1 87 ? 13.82 19.656 -0.981 1 90.38 87 LYS A CA 1
ATOM 707 C C . LYS A 1 87 ? 14.453 19.297 0.359 1 90.38 87 LYS A C 1
ATOM 709 O O . LYS A 1 87 ? 14.68 18.125 0.649 1 90.38 87 LYS A O 1
ATOM 714 N N . SER A 1 88 ? 14.828 20.281 1.049 1 86.31 88 SER A N 1
ATOM 715 C CA . SER A 1 88 ? 15.414 20.047 2.363 1 86.31 88 SER A CA 1
ATOM 716 C C . SER A 1 88 ? 14.359 19.609 3.371 1 86.31 88 SER A C 1
ATOM 718 O O . SER A 1 88 ? 14.594 18.688 4.156 1 86.31 88 SER A O 1
ATOM 720 N N . LEU A 1 89 ? 13.219 20.344 3.334 1 92.88 89 LEU A N 1
ATOM 721 C CA . LEU A 1 89 ? 12.078 20 4.18 1 92.88 89 LEU A CA 1
ATOM 722 C C . LEU A 1 89 ? 10.844 19.703 3.338 1 92.88 89 LEU A C 1
ATOM 724 O O . LEU A 1 89 ? 10.5 20.484 2.445 1 92.88 89 LEU A O 1
ATOM 728 N N . THR A 1 90 ? 10.289 18.609 3.594 1 97.38 90 THR A N 1
ATOM 729 C CA . THR A 1 90 ? 9.023 18.266 2.967 1 97.38 90 THR A CA 1
ATOM 730 C C . THR A 1 90 ? 7.973 17.922 4.023 1 97.38 90 THR A C 1
ATOM 732 O O . THR A 1 90 ? 8.219 17.094 4.906 1 97.38 90 THR A O 1
ATOM 735 N N . GLN A 1 91 ? 6.844 18.562 3.965 1 98.69 91 GLN A N 1
ATOM 736 C CA . GLN A 1 91 ? 5.734 18.312 4.875 1 98.69 91 GLN A CA 1
ATOM 737 C C . GLN A 1 91 ? 4.602 17.562 4.176 1 98.69 91 GLN A C 1
ATOM 739 O O . GLN A 1 91 ? 4.18 17.953 3.084 1 98.69 91 GLN A O 1
ATOM 744 N N . PHE A 1 92 ? 4.207 16.531 4.805 1 98.88 92 PHE A N 1
ATOM 745 C CA . PHE A 1 92 ? 3.102 15.742 4.277 1 98.88 92 PHE A CA 1
ATOM 746 C C . PHE A 1 92 ? 1.899 15.797 5.215 1 98.88 92 PHE A C 1
ATOM 748 O O . PHE A 1 92 ? 2.059 15.883 6.434 1 98.88 92 PHE A O 1
ATOM 755 N N . VAL A 1 93 ? 0.746 15.688 4.582 1 98.94 93 VAL A N 1
ATOM 756 C CA . VAL A 1 93 ? -0.497 15.609 5.344 1 98.94 93 VAL A CA 1
ATOM 757 C C . VAL A 1 93 ? -1.29 14.375 4.902 1 98.94 93 VAL A C 1
ATOM 759 O O . VAL A 1 93 ? -1.488 14.156 3.705 1 98.94 93 VAL A O 1
ATOM 762 N N . ILE A 1 94 ? -1.683 13.602 5.848 1 98.75 94 ILE A N 1
ATOM 763 C CA . ILE A 1 94 ? -2.59 12.477 5.648 1 98.75 94 ILE A CA 1
ATOM 764 C C . ILE A 1 94 ? -3.891 12.719 6.41 1 98.75 94 ILE A C 1
ATOM 766 O O . ILE A 1 94 ? -3.875 12.922 7.625 1 98.75 94 ILE A O 1
ATOM 770 N N . GLY A 1 95 ? -4.957 12.719 5.715 1 97.94 95 GLY A N 1
ATOM 771 C CA . GLY A 1 95 ? -6.25 12.938 6.34 1 97.94 95 GLY A CA 1
ATOM 772 C C . GLY A 1 95 ? -6.676 11.797 7.242 1 97.94 95 GLY A C 1
ATOM 773 O O . GLY A 1 95 ? -6.109 10.703 7.184 1 97.94 95 GLY A O 1
ATOM 774 N N . GLY A 1 96 ? -7.691 12.055 8.023 1 95.75 96 GLY A N 1
ATOM 775 C CA . GLY A 1 96 ? -8.25 11.039 8.891 1 95.75 96 GLY A CA 1
ATOM 776 C C . GLY A 1 96 ? -9.18 10.078 8.164 1 95.75 96 GLY A C 1
ATOM 777 O O . GLY A 1 96 ? -9.062 9.898 6.949 1 95.75 96 GLY A O 1
ATOM 778 N N . VAL A 1 97 ? -10.031 9.414 8.898 1 92.88 97 VAL A N 1
ATOM 779 C CA . VAL A 1 97 ? -10.898 8.359 8.383 1 92.88 97 VAL A CA 1
ATOM 780 C C . VAL A 1 97 ? -11.836 8.93 7.324 1 92.88 97 VAL A C 1
ATOM 782 O O . VAL A 1 97 ? -12.227 8.227 6.391 1 92.88 97 VAL A O 1
ATOM 785 N N . TYR A 1 98 ? -12.117 10.25 7.453 1 94.38 98 TYR A N 1
ATOM 786 C CA . TYR A 1 98 ? -13.086 10.844 6.547 1 94.38 98 TYR A CA 1
ATOM 787 C C . TYR A 1 98 ? -12.414 11.797 5.566 1 94.38 98 TYR A C 1
ATOM 789 O O . TYR A 1 98 ? -13.086 12.531 4.844 1 94.38 98 TYR A O 1
ATOM 797 N N . GLY A 1 99 ? -11.109 11.805 5.578 1 96.06 99 GLY A N 1
ATOM 798 C CA . GLY A 1 99 ? -10.383 12.68 4.672 1 96.06 99 GLY A CA 1
ATOM 799 C C . GLY A 1 99 ? -10.289 14.109 5.168 1 96.06 99 GLY A C 1
ATOM 800 O O . GLY A 1 99 ? -10.227 14.352 6.375 1 96.06 99 GLY A O 1
ATOM 801 N N . VAL A 1 100 ? -10.133 15.039 4.234 1 98 100 VAL A N 1
ATOM 802 C CA . VAL A 1 100 ? -9.984 16.453 4.555 1 98 100 VAL A CA 1
ATOM 803 C C . VAL A 1 100 ? -11.047 17.266 3.814 1 98 100 VAL A C 1
ATOM 805 O O . VAL A 1 100 ? -11.688 16.766 2.889 1 98 100 VAL A O 1
ATOM 808 N N . ASN A 1 101 ? -11.258 18.484 4.281 1 97.94 101 ASN A N 1
ATOM 809 C CA . ASN A 1 101 ? -12.211 19.344 3.574 1 97.94 101 ASN A CA 1
ATOM 810 C C . ASN A 1 101 ? -11.531 20.141 2.467 1 97.94 101 ASN A C 1
ATOM 812 O O . ASN A 1 101 ? -10.336 19.984 2.221 1 97.94 101 ASN A O 1
ATOM 816 N N . GLU A 1 102 ? -12.297 20.953 1.812 1 98 102 GLU A N 1
ATOM 817 C CA . GLU A 1 102 ? -11.836 21.688 0.641 1 98 102 GLU A CA 1
ATOM 818 C C . GLU A 1 102 ? -10.734 22.672 1.011 1 98 102 GLU A C 1
ATOM 820 O O . GLU A 1 102 ? -9.836 22.938 0.212 1 98 102 GLU A O 1
ATOM 825 N N . ALA A 1 103 ? -10.797 23.25 2.162 1 98.31 103 ALA A N 1
ATOM 826 C CA . ALA A 1 103 ? -9.805 24.219 2.6 1 98.31 103 ALA A CA 1
ATOM 827 C C . ALA A 1 103 ? -8.406 23.625 2.604 1 98.31 103 ALA A C 1
ATOM 829 O O . ALA A 1 103 ? -7.461 24.234 2.088 1 98.31 103 ALA A O 1
ATOM 830 N N . VAL A 1 104 ? -8.258 22.422 3.195 1 98.69 104 VAL A N 1
ATOM 831 C CA . VAL A 1 104 ? -6.973 21.734 3.221 1 98.69 104 VAL A CA 1
ATOM 832 C C . VAL A 1 104 ? -6.562 21.359 1.8 1 98.69 104 VAL A C 1
ATOM 834 O O . VAL A 1 104 ? -5.402 21.547 1.414 1 98.69 104 VAL A O 1
ATOM 837 N N . PHE A 1 105 ? -7.523 20.828 1.044 1 98.5 105 PHE A N 1
ATOM 838 C CA . PHE A 1 105 ? -7.27 20.375 -0.323 1 98.5 105 PHE A CA 1
ATOM 839 C C . PHE A 1 105 ? -6.703 21.516 -1.161 1 98.5 105 PHE A C 1
ATOM 841 O O . PHE A 1 105 ? -5.695 21.344 -1.851 1 98.5 105 PHE A O 1
ATOM 848 N N . LYS A 1 106 ? -7.262 22.656 -1.075 1 98.06 106 LYS A N 1
ATOM 849 C CA . LYS A 1 106 ? -6.879 23.812 -1.887 1 98.06 106 LYS A CA 1
ATOM 850 C C . LYS A 1 106 ? -5.566 24.422 -1.397 1 98.06 106 LYS A C 1
ATOM 852 O O . LYS A 1 106 ? -4.809 25 -2.184 1 98.06 106 LYS A O 1
ATOM 857 N N . ALA A 1 107 ? -5.324 24.281 -0.135 1 98.44 107 ALA A N 1
ATOM 858 C CA . ALA A 1 107 ? -4.145 24.891 0.465 1 98.44 107 ALA A CA 1
ATOM 859 C C . ALA A 1 107 ? -2.881 24.109 0.12 1 98.44 107 ALA A C 1
ATOM 861 O O . ALA A 1 107 ? -1.77 24.625 0.213 1 98.44 107 ALA A O 1
ATOM 862 N N . ALA A 1 108 ? -2.975 22.875 -0.226 1 98.62 108 ALA A N 1
ATOM 863 C CA . ALA A 1 108 ? -1.829 22.016 -0.513 1 98.62 108 ALA A CA 1
ATOM 864 C C . ALA A 1 108 ? -1.065 22.5 -1.738 1 98.62 108 ALA A C 1
ATOM 866 O O . ALA A 1 108 ? -1.669 22.844 -2.76 1 98.62 108 ALA A O 1
ATOM 867 N N . SER A 1 109 ? 0.193 22.547 -1.652 1 98.25 109 SER A N 1
ATOM 868 C CA . SER A 1 109 ? 1.021 22.953 -2.787 1 98.25 109 SER A CA 1
ATOM 869 C C . SER A 1 109 ? 1.099 21.828 -3.828 1 98.25 109 SER A C 1
ATOM 871 O O . SER A 1 109 ? 1.443 22.094 -4.984 1 98.25 109 SER A O 1
ATOM 873 N N . PHE A 1 110 ? 0.881 20.672 -3.406 1 98.44 110 PHE A N 1
ATOM 874 C CA . PHE A 1 110 ? 0.837 19.469 -4.25 1 98.44 110 PHE A CA 1
ATOM 875 C C . PHE A 1 110 ? -0.06 18.406 -3.631 1 98.44 110 PHE A C 1
ATOM 877 O O . PHE A 1 110 ? -0.169 18.312 -2.406 1 98.44 110 PHE A O 1
ATOM 884 N N . ARG A 1 111 ? -0.755 17.688 -4.43 1 98.69 111 ARG A N 1
ATOM 885 C CA . ARG A 1 111 ? -1.559 16.547 -4.012 1 98.69 111 ARG A CA 1
ATOM 886 C C . ARG A 1 111 ? -1.034 15.25 -4.629 1 98.69 111 ARG A C 1
ATOM 888 O O . ARG A 1 111 ? -0.931 15.133 -5.852 1 98.69 111 ARG A O 1
ATOM 895 N N . LEU A 1 112 ? -0.706 14.336 -3.801 1 98.75 112 LEU A N 1
ATOM 896 C CA . LEU A 1 112 ? -0.115 13.07 -4.215 1 98.75 112 LEU A CA 1
ATOM 897 C C . LEU A 1 112 ? -1.104 11.922 -4.031 1 98.75 112 LEU A C 1
ATOM 899 O O . LEU A 1 112 ? -1.645 11.734 -2.938 1 98.75 112 LEU A O 1
ATOM 903 N N . SER A 1 113 ? -1.36 11.25 -5.047 1 98.44 113 SER A N 1
ATOM 904 C CA . SER A 1 113 ? -2.133 10.016 -4.953 1 98.44 113 SER A CA 1
ATOM 905 C C . SER A 1 113 ? -1.221 8.797 -4.848 1 98.44 113 SER A C 1
ATOM 907 O O . SER A 1 113 ? -0.309 8.625 -5.66 1 98.44 113 SER A O 1
ATOM 909 N N . LEU A 1 114 ? -1.432 7.965 -3.865 1 98.25 114 LEU A N 1
ATOM 910 C CA . LEU A 1 114 ? -0.627 6.758 -3.701 1 98.25 114 LEU A CA 1
ATOM 911 C C . LEU A 1 114 ? -1.044 5.688 -4.703 1 98.25 114 LEU A C 1
ATOM 913 O O . LEU A 1 114 ? -0.232 4.844 -5.09 1 98.25 114 LEU A O 1
ATOM 917 N N . SER A 1 115 ? -2.295 5.703 -5.062 1 97.88 115 SER A N 1
ATOM 918 C CA . SER A 1 115 ? -2.873 4.684 -5.938 1 97.88 115 SER A CA 1
ATOM 919 C C . SER A 1 115 ? -4.297 5.051 -6.344 1 97.88 115 SER A C 1
ATOM 921 O O . SER A 1 115 ? -4.922 5.914 -5.727 1 97.88 115 SER A O 1
ATOM 923 N N . SER A 1 116 ? -4.77 4.383 -7.391 1 97.19 116 SER A N 1
ATOM 924 C CA . SER A 1 116 ? -6.191 4.461 -7.711 1 97.19 116 SER A CA 1
ATOM 925 C C . SER A 1 116 ? -7.027 3.68 -6.699 1 97.19 116 SER A C 1
ATOM 927 O O . SER A 1 116 ? -8.234 3.898 -6.586 1 97.19 116 SER A O 1
ATOM 929 N N . LEU A 1 117 ? -6.418 2.738 -6.051 1 97.44 117 LEU A N 1
ATOM 930 C CA . LEU A 1 117 ? -7.055 2.037 -4.941 1 97.44 117 LEU A CA 1
ATOM 931 C C . LEU A 1 117 ? -7.152 2.939 -3.715 1 97.44 117 LEU A C 1
ATOM 933 O O . LEU A 1 117 ? -6.281 3.783 -3.488 1 97.44 117 LEU A O 1
ATOM 937 N N . THR A 1 118 ? -8.094 2.785 -2.949 1 96 118 THR A N 1
ATOM 938 C CA . THR A 1 118 ? -8.234 3.498 -1.683 1 96 118 THR A CA 1
ATOM 939 C C . THR A 1 118 ? -7.598 2.703 -0.544 1 96 118 THR A C 1
ATOM 941 O O . THR A 1 118 ? -7.953 1.547 -0.314 1 96 118 THR A O 1
ATOM 944 N N . PHE A 1 119 ? -6.676 3.311 0.077 1 96.62 119 PHE A N 1
ATOM 945 C CA . PHE A 1 119 ? -6.059 2.729 1.264 1 96.62 119 PHE A CA 1
ATOM 946 C C . PHE A 1 119 ? -6.562 3.416 2.527 1 96.62 119 PHE A C 1
ATOM 948 O O . PHE A 1 119 ? -6.965 4.582 2.488 1 96.62 119 PHE A O 1
ATOM 955 N N . THR A 1 120 ? -6.602 2.73 3.607 1 96.19 120 THR A N 1
ATOM 956 C CA . THR A 1 120 ? -6.934 3.377 4.871 1 96.19 120 THR A CA 1
ATOM 957 C C . THR A 1 120 ? -5.891 4.43 5.23 1 96.19 120 THR A C 1
ATOM 959 O O . THR A 1 120 ? -4.758 4.383 4.742 1 96.19 120 THR A O 1
ATOM 962 N N . HIS A 1 121 ? -6.254 5.305 6.105 1 97.44 121 HIS A N 1
ATOM 963 C CA . HIS A 1 121 ? -5.32 6.355 6.5 1 97.44 121 HIS A CA 1
ATOM 964 C C . HIS A 1 121 ? -4.102 5.773 7.203 1 97.44 121 HIS A C 1
ATOM 966 O O . HIS A 1 121 ? -2.984 6.266 7.031 1 97.44 121 HIS A O 1
ATOM 972 N N . GLU A 1 122 ? -4.305 4.715 7.973 1 97.69 122 GLU A N 1
ATOM 973 C CA . GLU A 1 122 ? -3.17 4.121 8.672 1 97.69 122 GLU A CA 1
ATOM 974 C C . GLU A 1 122 ? -2.232 3.414 7.691 1 97.69 122 GLU A C 1
ATOM 976 O O . GLU A 1 122 ? -1.01 3.506 7.82 1 97.69 122 GLU A O 1
ATOM 981 N N . ILE A 1 123 ? -2.764 2.686 6.742 1 98.12 123 ILE A N 1
ATOM 982 C CA . ILE A 1 123 ? -1.947 2.039 5.723 1 98.12 123 ILE A CA 1
ATOM 983 C C . ILE A 1 123 ? -1.183 3.096 4.926 1 98.12 123 ILE A C 1
ATOM 985 O O . ILE A 1 123 ? -0.018 2.893 4.574 1 98.12 123 ILE A O 1
ATOM 989 N N . SER A 1 124 ? -1.837 4.203 4.66 1 98.44 124 SER A N 1
ATOM 990 C CA . SER A 1 124 ? -1.196 5.285 3.918 1 98.44 124 SER A CA 1
ATOM 991 C C . SER A 1 124 ? 0.041 5.801 4.648 1 98.44 124 SER A C 1
ATOM 993 O O . SER A 1 124 ? 1.033 6.164 4.016 1 98.44 124 SER A O 1
ATOM 995 N N . ARG A 1 125 ? -0.027 5.902 5.945 1 98.69 125 ARG A N 1
ATOM 996 C CA . ARG A 1 125 ? 1.131 6.309 6.738 1 98.69 125 ARG A CA 1
ATOM 997 C C . ARG A 1 125 ? 2.307 5.367 6.508 1 98.69 125 ARG A C 1
ATOM 999 O O . ARG A 1 125 ? 3.434 5.812 6.285 1 98.69 125 ARG A O 1
ATOM 1006 N N . LEU A 1 126 ? 2.004 4.09 6.574 1 98.75 126 LEU A N 1
ATOM 1007 C CA . LEU A 1 126 ? 3.01 3.059 6.355 1 98.75 126 LEU A CA 1
ATOM 1008 C C . LEU A 1 126 ? 3.598 3.162 4.949 1 98.75 126 LEU A C 1
ATOM 1010 O O . LEU A 1 126 ? 4.82 3.168 4.781 1 98.75 126 LEU A O 1
ATOM 1014 N N . LEU A 1 127 ? 2.736 3.273 3.939 1 98.69 127 LEU A N 1
ATOM 1015 C CA . LEU A 1 127 ? 3.168 3.27 2.545 1 98.69 127 LEU A CA 1
ATOM 1016 C C . LEU A 1 127 ? 3.984 4.516 2.225 1 98.69 127 LEU A C 1
ATOM 1018 O O . LEU A 1 127 ? 4.934 4.457 1.442 1 98.69 127 LEU A O 1
ATOM 1022 N N . LEU A 1 128 ? 3.586 5.621 2.809 1 98.88 128 LEU A N 1
ATOM 1023 C CA . LEU A 1 128 ? 4.363 6.836 2.594 1 98.88 128 LEU A CA 1
ATOM 1024 C C . LEU A 1 128 ? 5.797 6.66 3.078 1 98.88 128 LEU A C 1
ATOM 1026 O O . LEU A 1 128 ? 6.742 7.008 2.369 1 98.88 128 LEU A O 1
ATOM 1030 N N . LEU A 1 129 ? 5.945 6.137 4.238 1 98.81 129 LEU A N 1
ATOM 1031 C CA . LEU A 1 129 ? 7.281 5.945 4.797 1 98.81 129 LEU A CA 1
ATOM 1032 C C . LEU A 1 129 ? 8.086 4.961 3.957 1 98.81 129 LEU A C 1
ATOM 1034 O O . LEU A 1 129 ? 9.281 5.156 3.742 1 98.81 129 LEU A O 1
ATOM 1038 N N . GLU A 1 130 ? 7.441 3.891 3.533 1 98.38 130 GLU A N 1
ATOM 1039 C CA . GLU A 1 130 ? 8.094 2.951 2.627 1 98.38 130 GLU A CA 1
ATOM 1040 C C . GLU A 1 130 ? 8.586 3.654 1.365 1 98.38 130 GLU A C 1
ATOM 1042 O O . GLU A 1 130 ? 9.719 3.438 0.931 1 98.38 130 GLU A O 1
ATOM 1047 N N . GLN A 1 131 ? 7.801 4.492 0.79 1 98.31 131 GLN A N 1
ATOM 1048 C CA . GLN A 1 131 ? 8.156 5.152 -0.462 1 98.31 131 GLN A CA 1
ATOM 1049 C C . GLN A 1 131 ? 9.203 6.234 -0.234 1 98.31 131 GLN A C 1
ATOM 1051 O O . GLN A 1 131 ? 10.023 6.512 -1.117 1 98.31 131 GLN A O 1
ATOM 1056 N N . LEU A 1 132 ? 9.109 6.898 0.943 1 98.31 132 LEU A N 1
ATOM 1057 C CA . LEU A 1 132 ? 10.18 7.828 1.278 1 98.31 132 LEU A CA 1
ATOM 1058 C C . LEU A 1 132 ? 11.523 7.105 1.36 1 98.31 132 LEU A C 1
ATOM 1060 O O . LEU A 1 132 ? 12.531 7.609 0.865 1 98.31 132 LEU A O 1
ATOM 1064 N N . TYR A 1 133 ? 11.531 5.941 1.979 1 97.94 133 TYR A N 1
ATOM 1065 C CA . TYR A 1 133 ? 12.758 5.152 2.035 1 97.94 133 TYR A CA 1
ATOM 1066 C C . TYR A 1 133 ? 13.211 4.754 0.637 1 97.94 133 TYR A C 1
ATOM 1068 O O . TYR A 1 133 ? 14.391 4.883 0.304 1 97.94 133 TYR A O 1
ATOM 1076 N N . ARG A 1 134 ? 12.328 4.281 -0.117 1 97.5 134 ARG A N 1
ATOM 1077 C CA . ARG A 1 134 ? 12.656 3.918 -1.492 1 97.5 134 ARG A CA 1
ATOM 1078 C C . ARG A 1 134 ? 13.227 5.113 -2.254 1 97.5 134 ARG A C 1
ATOM 1080 O O . ARG A 1 134 ? 14.203 4.977 -2.99 1 97.5 134 ARG A O 1
ATOM 1087 N N . ALA A 1 135 ? 12.555 6.23 -2.113 1 97.06 135 ALA A N 1
ATOM 1088 C CA . ALA A 1 135 ? 13.016 7.441 -2.791 1 97.06 135 ALA A CA 1
ATOM 1089 C C . ALA A 1 135 ? 14.453 7.777 -2.4 1 97.06 135 ALA A C 1
ATOM 1091 O O . ALA A 1 135 ? 15.273 8.109 -3.258 1 97.06 135 ALA A O 1
ATOM 1092 N N . ILE A 1 136 ? 14.703 7.664 -1.134 1 96.5 136 ILE A N 1
ATOM 1093 C CA . ILE A 1 136 ? 16.047 7.973 -0.631 1 96.5 136 ILE A CA 1
ATOM 1094 C C . ILE A 1 136 ? 17.047 6.984 -1.215 1 96.5 136 ILE A C 1
ATOM 1096 O O . ILE A 1 136 ? 18.156 7.375 -1.6 1 96.5 136 ILE A O 1
ATOM 1100 N N . THR A 1 137 ? 16.672 5.715 -1.253 1 95.75 137 THR A N 1
ATOM 1101 C CA . THR A 1 137 ? 17.547 4.691 -1.827 1 95.75 137 THR A CA 1
ATOM 1102 C C . THR A 1 137 ? 17.828 4.984 -3.299 1 95.75 137 THR A C 1
ATOM 1104 O O . THR A 1 137 ? 18.953 4.844 -3.762 1 95.75 137 THR A O 1
ATOM 1107 N N . ILE A 1 138 ? 16.844 5.398 -4.027 1 95.62 138 ILE A N 1
ATOM 1108 C CA . ILE A 1 138 ? 16.969 5.75 -5.438 1 95.62 138 ILE A CA 1
ATOM 1109 C C . ILE A 1 138 ? 17.922 6.938 -5.582 1 95.62 138 ILE A C 1
ATOM 1111 O O . ILE A 1 138 ? 18.828 6.914 -6.418 1 95.62 138 ILE A O 1
ATOM 1115 N N . ILE A 1 139 ? 17.719 7.965 -4.801 1 94.81 139 ILE A N 1
ATOM 1116 C CA . ILE A 1 139 ? 18.5 9.195 -4.852 1 94.81 139 ILE A CA 1
ATOM 1117 C C . ILE A 1 139 ? 19.969 8.891 -4.582 1 94.81 139 ILE A C 1
ATOM 1119 O O . ILE A 1 139 ? 20.859 9.484 -5.195 1 94.81 139 ILE A O 1
ATOM 1123 N N . HIS A 1 140 ? 20.219 7.91 -3.779 1 93.69 140 HIS A N 1
ATOM 1124 C CA . HIS A 1 140 ? 21.578 7.598 -3.387 1 93.69 140 HIS A CA 1
ATOM 1125 C C . HIS A 1 140 ? 22.156 6.465 -4.234 1 93.69 140 HIS A C 1
ATOM 1127 O O . HIS A 1 140 ? 23.234 5.957 -3.949 1 93.69 140 HIS A O 1
ATOM 1133 N N . GLY A 1 141 ? 21.391 6.008 -5.188 1 90.25 141 GLY A N 1
ATOM 1134 C CA . GLY A 1 141 ? 21.891 5.023 -6.133 1 90.25 141 GLY A CA 1
ATOM 1135 C C . GLY A 1 141 ? 22 3.629 -5.547 1 90.25 141 GLY A C 1
ATOM 1136 O O . GLY A 1 141 ? 22.844 2.834 -5.961 1 90.25 141 GLY A O 1
ATOM 1137 N N . LYS A 1 142 ? 21.297 3.389 -4.531 1 87.81 142 LYS A N 1
ATOM 1138 C CA . LYS A 1 142 ? 21.266 2.072 -3.898 1 87.81 142 LYS A CA 1
ATOM 1139 C C . LYS A 1 142 ? 20.062 1.259 -4.359 1 87.81 142 LYS A C 1
ATOM 1141 O O . LYS A 1 142 ? 19.094 1.817 -4.867 1 87.81 142 LYS A O 1
ATOM 1146 N N . SER A 1 143 ? 20.297 -0.156 -4.297 1 79.56 143 SER A N 1
ATOM 1147 C CA . SER A 1 143 ? 19.203 -1.041 -4.684 1 79.56 143 SER A CA 1
ATOM 1148 C C . SER A 1 143 ? 18.219 -1.231 -3.535 1 79.56 143 SER A C 1
ATOM 1150 O O . SER A 1 143 ? 18.609 -1.327 -2.373 1 79.56 143 SER A O 1
ATOM 1152 N N . TYR A 1 144 ? 17.141 -0.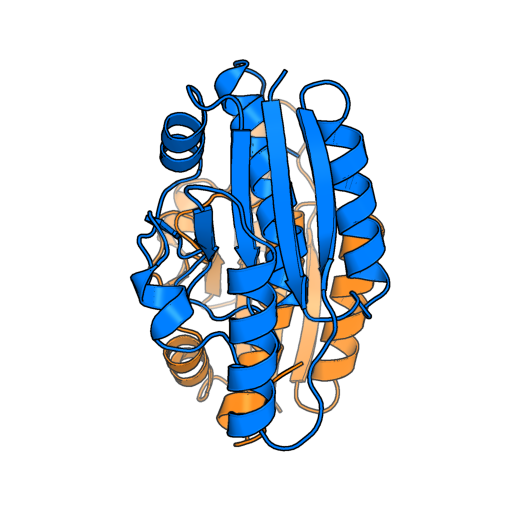947 -3.668 1 76.25 144 TYR A N 1
ATOM 1153 C CA . TYR A 1 144 ? 16.047 -1.221 -2.744 1 76.25 144 TYR A CA 1
ATOM 1154 C C . TYR A 1 144 ? 15.18 -2.367 -3.252 1 76.25 144 TYR A C 1
ATOM 1156 O O . TYR A 1 144 ? 14.281 -2.158 -4.07 1 76.25 144 TYR A O 1
ATOM 1164 N N . HIS A 1 145 ? 15.727 -3.748 -3.334 1 63.44 145 HIS A N 1
ATOM 1165 C CA . HIS A 1 145 ? 15.016 -4.953 -3.738 1 63.44 145 HIS A CA 1
ATOM 1166 C C . HIS A 1 145 ? 14.609 -5.785 -2.527 1 63.44 145 HIS A C 1
ATOM 1168 O O . HIS A 1 145 ? 13.828 -6.738 -2.654 1 63.44 145 HIS A O 1
ATOM 1174 N N . TYR A 1 146 ? 14.062 -5.246 -1.52 1 47.59 146 TYR A N 1
ATOM 1175 C CA . TYR A 1 146 ? 13.727 -6.344 -0.62 1 47.59 146 TYR A CA 1
ATOM 1176 C C . TYR A 1 146 ? 12.406 -6.984 -1.016 1 47.59 146 TYR A C 1
ATOM 1178 O O . TYR A 1 146 ? 11.547 -6.336 -1.623 1 47.59 146 TYR A O 1
ATOM 1186 N N . MET B 1 1 ? -19.656 -18.047 -1.206 1 88.12 1 MET B N 1
ATOM 1187 C CA . MET B 1 1 ? -18.375 -17.781 -0.553 1 88.12 1 MET B CA 1
ATOM 1188 C C . MET B 1 1 ? -17.25 -17.625 -1.581 1 88.12 1 MET B C 1
ATOM 1190 O O . MET B 1 1 ? -17.109 -18.469 -2.465 1 88.12 1 MET B O 1
ATOM 1194 N N . TYR B 1 2 ? -16.516 -16.578 -1.533 1 94.81 2 TYR B N 1
ATOM 1195 C CA . TYR B 1 2 ? -15.445 -16.359 -2.498 1 94.81 2 TYR B CA 1
ATOM 1196 C C . TYR B 1 2 ? -14.242 -17.25 -2.199 1 94.81 2 TYR B C 1
ATOM 1198 O O . TYR B 1 2 ? -14.086 -17.719 -1.074 1 94.81 2 TYR B O 1
ATOM 1206 N N . ARG B 1 3 ? -13.562 -17.578 -3.211 1 97.5 3 ARG B N 1
ATOM 1207 C CA . ARG B 1 3 ? -12.305 -18.312 -3.07 1 97.5 3 ARG B CA 1
ATOM 1208 C C . ARG B 1 3 ? -11.156 -17.547 -3.729 1 97.5 3 ARG B C 1
ATOM 1210 O O . ARG B 1 3 ? -11.219 -17.234 -4.918 1 97.5 3 ARG B O 1
ATOM 1217 N N . PHE B 1 4 ? -10.133 -17.281 -2.953 1 98.5 4 PHE B N 1
ATOM 1218 C CA . PHE B 1 4 ? -8.945 -16.594 -3.455 1 98.5 4 PHE B CA 1
ATOM 1219 C C . PHE B 1 4 ? -7.707 -17.453 -3.258 1 98.5 4 PHE B C 1
ATOM 1221 O O . PHE B 1 4 ? -7.445 -17.922 -2.152 1 98.5 4 PHE B O 1
ATOM 1228 N N . LYS B 1 5 ? -7.008 -17.672 -4.281 1 98.69 5 LYS B N 1
ATOM 1229 C CA . LYS B 1 5 ? -5.68 -18.266 -4.207 1 98.69 5 LYS B CA 1
ATOM 1230 C C . LYS B 1 5 ? -4.598 -17.266 -4.586 1 98.69 5 LYS B C 1
ATOM 1232 O O . LYS B 1 5 ? -4.703 -16.578 -5.613 1 98.69 5 LYS B O 1
ATOM 1237 N N . ILE B 1 6 ? -3.619 -17.172 -3.754 1 98.88 6 ILE B N 1
ATOM 1238 C CA . ILE B 1 6 ? -2.545 -16.219 -4 1 98.88 6 ILE B CA 1
ATOM 1239 C C . ILE B 1 6 ? -1.203 -16.938 -4.035 1 98.88 6 ILE B C 1
ATOM 1241 O O . ILE B 1 6 ? -0.768 -17.5 -3.027 1 98.88 6 ILE B O 1
ATOM 1245 N N . TYR B 1 7 ? -0.573 -16.906 -5.2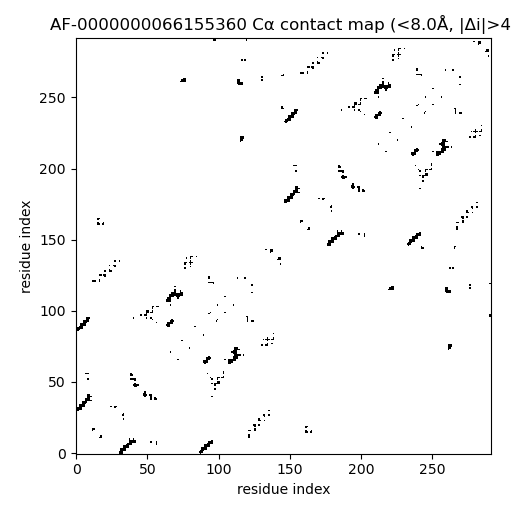23 1 98.88 7 TYR B N 1
ATOM 1246 C CA . TYR B 1 7 ? 0.704 -17.578 -5.449 1 98.88 7 TYR B CA 1
ATOM 1247 C C . TYR B 1 7 ? 1.855 -16.578 -5.41 1 98.88 7 TYR B C 1
ATOM 1249 O O . TYR B 1 7 ? 1.797 -15.523 -6.047 1 98.88 7 TYR B O 1
ATOM 1257 N N . TYR B 1 8 ? 2.895 -16.875 -4.672 1 98.69 8 TYR B N 1
ATOM 1258 C CA . TYR B 1 8 ? 4.09 -16.031 -4.68 1 98.69 8 TYR B CA 1
ATOM 1259 C C . TYR B 1 8 ? 5.316 -16.844 -4.25 1 98.69 8 TYR B C 1
ATOM 1261 O O . TYR B 1 8 ? 5.219 -17.734 -3.412 1 98.69 8 TYR B O 1
ATOM 1269 N N . PRO B 1 9 ? 6.453 -16.547 -4.809 1 98.06 9 PRO B N 1
ATOM 1270 C CA . PRO B 1 9 ? 7.672 -17.266 -4.434 1 98.06 9 PRO B CA 1
ATOM 1271 C C . PRO B 1 9 ? 8.289 -16.75 -3.135 1 98.06 9 PRO B C 1
ATOM 1273 O O . PRO B 1 9 ? 8.359 -15.531 -2.92 1 98.06 9 PRO B O 1
ATOM 1276 N N . GLY B 1 10 ? 8.758 -17.688 -2.301 1 96.25 10 GLY B N 1
ATOM 1277 C CA . GLY B 1 10 ? 9.484 -17.344 -1.093 1 96.25 10 GLY B CA 1
ATOM 1278 C C . GLY B 1 10 ? 8.586 -17.016 0.08 1 96.25 10 GLY B C 1
ATOM 1279 O O . GLY B 1 10 ? 7.402 -16.719 -0.106 1 96.25 10 GLY B O 1
ATOM 1280 N N . LYS B 1 11 ? 9.102 -16.969 1.228 1 95.69 11 LYS B N 1
ATOM 1281 C CA . LYS B 1 11 ? 8.328 -16.688 2.438 1 95.69 11 LYS B CA 1
ATOM 1282 C C . LYS B 1 11 ? 8.234 -15.18 2.691 1 95.69 11 LYS B C 1
ATOM 1284 O O . LYS B 1 11 ? 9.039 -14.406 2.166 1 95.69 11 LYS B O 1
ATOM 1289 N N . THR B 1 12 ? 7.227 -14.766 3.385 1 97 12 THR B N 1
ATOM 1290 C CA . THR B 1 12 ? 7.16 -13.406 3.912 1 97 12 THR B CA 1
ATOM 1291 C C . THR B 1 12 ? 8.07 -13.25 5.129 1 97 12 THR B C 1
ATOM 1293 O O . THR B 1 12 ? 7.859 -13.906 6.152 1 97 12 THR B O 1
ATOM 1296 N N . LYS B 1 13 ? 8.984 -12.414 5.051 1 96 13 LYS B N 1
ATOM 1297 C CA . LYS B 1 13 ? 10.031 -12.344 6.062 1 96 13 LYS B CA 1
ATOM 1298 C C . LYS B 1 13 ? 9.727 -11.273 7.105 1 96 13 LYS B C 1
ATOM 1300 O O . LYS B 1 13 ? 9.969 -11.477 8.297 1 96 13 LYS B O 1
ATOM 1305 N N . ALA B 1 14 ? 9.219 -10.148 6.738 1 96.81 14 ALA B N 1
ATOM 1306 C CA . ALA B 1 14 ? 8.953 -9.047 7.668 1 96.81 14 ALA B CA 1
ATOM 1307 C C . ALA B 1 14 ? 7.828 -9.406 8.633 1 96.81 14 ALA B C 1
ATOM 1309 O O . ALA B 1 14 ? 6.711 -9.703 8.203 1 96.81 14 ALA B O 1
ATOM 1310 N N . LYS B 1 15 ? 8.109 -9.281 9.844 1 97.62 15 LYS B N 1
ATOM 1311 C CA . LYS B 1 15 ? 7.156 -9.695 10.875 1 97.62 15 LYS B CA 1
ATOM 1312 C C . LYS B 1 15 ? 5.871 -8.875 10.797 1 97.62 15 LYS B C 1
ATOM 1314 O O . LYS B 1 15 ? 4.773 -9.422 10.914 1 97.62 15 LYS B O 1
ATOM 1319 N N . PHE B 1 16 ? 6 -7.613 10.664 1 98.5 16 PHE B N 1
ATOM 1320 C CA . PHE B 1 16 ? 4.816 -6.762 10.656 1 98.5 16 PHE B CA 1
ATOM 1321 C C . PHE B 1 16 ? 3.939 -7.055 9.445 1 98.5 16 PHE B C 1
ATOM 1323 O O . PHE B 1 16 ? 2.717 -6.91 9.516 1 98.5 16 PHE B O 1
ATOM 1330 N N . ILE B 1 17 ? 4.551 -7.477 8.336 1 98.62 17 ILE B N 1
ATOM 1331 C CA . ILE B 1 17 ? 3.77 -7.816 7.148 1 98.62 17 ILE B CA 1
ATOM 1332 C C . ILE B 1 17 ? 3.018 -9.125 7.383 1 98.62 17 ILE B C 1
ATOM 1334 O O . ILE B 1 17 ? 1.837 -9.242 7.047 1 98.62 17 ILE B O 1
ATOM 1338 N N . LYS B 1 18 ? 3.73 -10.102 7.945 1 98.44 18 LYS B N 1
ATOM 1339 C CA . LYS B 1 18 ? 3.08 -11.359 8.289 1 98.44 18 LYS B CA 1
ATOM 1340 C C . LYS B 1 18 ? 1.862 -11.125 9.18 1 98.44 18 LYS B C 1
ATOM 1342 O O . LYS B 1 18 ? 0.8 -11.711 8.953 1 98.44 18 LYS B O 1
ATOM 1347 N N . GLU B 1 19 ? 2.041 -10.305 10.156 1 98.62 19 GLU B N 1
ATOM 1348 C CA . GLU B 1 19 ? 0.949 -9.984 11.062 1 98.62 19 GLU B CA 1
ATOM 1349 C C . GLU B 1 19 ? -0.207 -9.312 10.32 1 98.62 19 GLU B C 1
ATOM 1351 O O . GLU B 1 19 ? -1.374 -9.586 10.609 1 98.62 19 GLU B O 1
ATOM 1356 N N . GLY B 1 20 ? 0.103 -8.391 9.445 1 98.62 20 GLY B N 1
ATOM 1357 C CA . GLY B 1 20 ? -0.921 -7.762 8.633 1 98.62 20 GLY B CA 1
ATOM 1358 C C . GLY B 1 20 ? -1.667 -8.742 7.742 1 98.62 20 GLY B C 1
ATOM 1359 O O . GLY B 1 20 ? -2.891 -8.664 7.621 1 98.62 20 GLY B O 1
ATOM 1360 N N . ILE B 1 21 ? -0.893 -9.602 7.137 1 98.75 21 ILE B N 1
ATOM 1361 C CA . ILE B 1 21 ? -1.479 -10.648 6.305 1 98.75 21 ILE B CA 1
ATOM 1362 C C . ILE B 1 21 ? -2.465 -11.477 7.133 1 98.75 21 ILE B C 1
ATOM 1364 O O . ILE B 1 21 ? -3.607 -11.68 6.719 1 98.75 21 ILE B O 1
ATOM 1368 N N . ASP B 1 22 ? -2.057 -11.93 8.289 1 98.56 22 ASP B N 1
ATOM 1369 C CA . ASP B 1 22 ? -2.914 -12.703 9.172 1 98.56 22 ASP B CA 1
ATOM 1370 C C . ASP B 1 22 ? -4.164 -11.922 9.562 1 98.56 22 ASP B C 1
ATOM 1372 O O . ASP B 1 22 ? -5.262 -12.484 9.625 1 98.56 22 ASP B O 1
ATOM 1376 N N . HIS B 1 23 ? -4.008 -10.695 9.852 1 98.31 23 HIS B N 1
ATOM 1377 C CA . HIS B 1 23 ? -5.113 -9.812 10.211 1 98.31 23 HIS B CA 1
ATOM 1378 C C . HIS B 1 23 ? -6.188 -9.812 9.125 1 98.31 23 HIS B C 1
ATOM 1380 O O . HIS B 1 23 ? -7.367 -10.031 9.414 1 98.31 23 HIS B O 1
ATOM 1386 N N . TYR B 1 24 ? -5.816 -9.633 7.914 1 98.25 24 TYR B N 1
ATOM 1387 C CA . TYR B 1 24 ? -6.801 -9.492 6.844 1 98.25 24 TYR B CA 1
ATOM 1388 C C . TYR B 1 24 ? -7.379 -10.852 6.457 1 98.25 24 TYR B C 1
ATOM 1390 O O . TYR B 1 24 ? -8.539 -10.945 6.059 1 98.25 24 TYR B O 1
ATOM 1398 N N . ILE B 1 25 ? -6.52 -11.93 6.535 1 98.56 25 ILE B N 1
ATOM 1399 C CA . ILE B 1 25 ? -7.066 -13.266 6.324 1 98.56 25 ILE B CA 1
ATOM 1400 C C . ILE B 1 25 ? -8.195 -13.531 7.32 1 98.56 25 ILE B C 1
ATOM 1402 O O . ILE B 1 25 ? -9.242 -14.055 6.953 1 98.56 25 ILE B O 1
ATOM 1406 N N . LYS B 1 26 ? -7.922 -13.156 8.547 1 98.25 26 LYS B N 1
ATOM 1407 C CA . LYS B 1 26 ? -8.938 -13.32 9.586 1 98.25 26 LYS B CA 1
ATOM 1408 C C . LYS B 1 26 ? -10.195 -12.516 9.25 1 98.25 26 LYS B C 1
ATOM 1410 O O . LYS B 1 26 ? -11.312 -13.023 9.375 1 98.25 26 LYS B O 1
ATOM 1415 N N . LEU B 1 27 ? -10.141 -11.297 8.844 1 97 27 LEU B N 1
ATOM 1416 C CA . LEU B 1 27 ? -11.266 -10.438 8.492 1 97 27 LEU B CA 1
ATOM 1417 C C . LEU B 1 27 ? -12.031 -11.016 7.309 1 97 27 LEU B C 1
ATOM 1419 O O . LEU B 1 27 ? -13.258 -10.883 7.234 1 97 27 LEU B O 1
ATOM 1423 N N . LEU B 1 28 ? -11.258 -11.633 6.402 1 97.81 28 LEU B N 1
ATOM 1424 C CA . LEU B 1 28 ? -11.844 -12.148 5.168 1 97.81 28 LEU B CA 1
ATOM 1425 C C . LEU B 1 28 ? -12.547 -13.477 5.414 1 97.81 28 LEU B C 1
ATOM 1427 O O . LEU B 1 28 ? -13.406 -13.891 4.629 1 97.81 28 LEU B O 1
ATOM 1431 N N . SER B 1 29 ? -12.172 -14.211 6.445 1 97.56 29 SER B N 1
ATOM 1432 C CA . SER B 1 29 ? -12.492 -15.617 6.66 1 97.56 29 SER B CA 1
ATOM 1433 C C . SER B 1 29 ? -14 -15.844 6.688 1 97.56 29 SER B C 1
ATOM 1435 O O . SER B 1 29 ? -14.492 -16.875 6.223 1 97.56 29 SER B O 1
ATOM 1437 N N . PRO B 1 30 ? -14.859 -14.883 7.172 1 96.69 30 PRO B N 1
ATOM 1438 C CA . PRO B 1 30 ? -16.312 -15.117 7.148 1 96.69 30 PRO B CA 1
ATOM 1439 C C . PRO B 1 30 ? -16.891 -15.047 5.738 1 96.69 30 PRO B C 1
ATOM 1441 O O . PRO B 1 30 ? -18 -15.531 5.504 1 96.69 30 PRO B O 1
ATOM 1444 N N . PHE B 1 31 ? -16.188 -14.531 4.781 1 95.19 31 PHE B N 1
ATOM 1445 C CA . PHE B 1 31 ? -16.75 -14.219 3.477 1 95.19 31 PHE B CA 1
ATOM 1446 C C . PHE B 1 31 ? -16.047 -15 2.373 1 95.19 31 PHE B C 1
ATOM 1448 O O . PHE B 1 31 ? -16.594 -15.18 1.285 1 95.19 31 PHE B O 1
ATOM 1455 N N . ALA B 1 32 ? -14.766 -15.383 2.672 1 96.81 32 ALA B N 1
ATOM 1456 C CA . ALA B 1 32 ? -13.938 -15.961 1.619 1 96.81 32 ALA B CA 1
ATOM 1457 C C . ALA B 1 32 ? -12.953 -16.984 2.193 1 96.81 32 ALA B C 1
ATOM 1459 O O . ALA B 1 32 ? -12.5 -16.844 3.332 1 96.81 32 ALA B O 1
ATOM 1460 N N . LYS B 1 33 ? -12.734 -17.984 1.429 1 97.81 33 LYS B N 1
ATOM 1461 C CA . LYS B 1 33 ? -11.586 -18.859 1.687 1 97.81 33 LYS B CA 1
ATOM 1462 C C . LYS B 1 33 ? -10.336 -18.344 0.969 1 97.81 33 LYS B C 1
ATOM 1464 O O . LYS B 1 33 ? -10.32 -18.25 -0.26 1 97.81 33 LYS B O 1
ATOM 1469 N N . VAL B 1 34 ? -9.336 -18 1.762 1 98.5 34 VAL B N 1
ATOM 1470 C CA . VAL B 1 34 ? -8.094 -17.484 1.193 1 98.5 34 VAL B CA 1
ATOM 1471 C C . VAL B 1 34 ? -6.977 -18.516 1.38 1 98.5 34 VAL B C 1
ATOM 1473 O O . VAL B 1 34 ? -6.711 -18.953 2.5 1 98.5 34 VAL B O 1
ATOM 1476 N N . GLU B 1 35 ? -6.395 -18.875 0.323 1 98.38 35 GLU B N 1
ATOM 1477 C CA . GLU B 1 35 ? -5.25 -19.781 0.35 1 98.38 35 GLU B CA 1
ATOM 1478 C C . GLU B 1 35 ? -3.982 -19.094 -0.139 1 98.38 35 GLU B C 1
ATOM 1480 O O . GLU B 1 35 ? -3.938 -18.594 -1.265 1 98.38 35 GLU B O 1
ATOM 1485 N N . LEU B 1 36 ? -3.033 -19 0.739 1 98.56 36 LEU B N 1
ATOM 1486 C CA . LEU B 1 36 ? -1.71 -18.516 0.363 1 98.56 36 LEU B CA 1
ATOM 1487 C C . LEU B 1 36 ? -0.805 -19.672 -0.059 1 98.56 36 LEU B C 1
ATOM 1489 O O . LEU B 1 36 ? -0.547 -20.578 0.729 1 98.56 36 LEU B O 1
ATOM 1493 N N . ILE B 1 37 ? -0.369 -19.625 -1.269 1 98.5 37 ILE B N 1
ATOM 1494 C CA . ILE B 1 37 ? 0.465 -20.688 -1.811 1 98.5 37 ILE B CA 1
ATOM 1495 C C . ILE B 1 37 ? 1.896 -20.188 -1.99 1 98.5 37 ILE B C 1
ATOM 1497 O O . ILE B 1 37 ? 2.223 -19.578 -3.012 1 98.5 37 ILE B O 1
ATOM 1501 N N . GLU B 1 38 ? 2.66 -20.484 -1.014 1 98.44 38 GLU B N 1
ATOM 1502 C CA . GLU B 1 38 ? 4.074 -20.125 -1.045 1 98.44 38 GLU B CA 1
ATOM 1503 C C . GLU B 1 38 ? 4.875 -21.094 -1.903 1 98.44 38 GLU B C 1
ATOM 1505 O O . GLU B 1 38 ? 4.926 -22.297 -1.613 1 98.44 38 GLU B O 1
ATOM 1510 N N . LEU B 1 39 ? 5.465 -20.578 -2.926 1 98.62 39 LEU B N 1
ATOM 1511 C CA . LEU B 1 39 ? 6.238 -21.391 -3.852 1 98.62 39 LEU B CA 1
ATOM 1512 C C . LEU B 1 39 ? 7.727 -21.328 -3.521 1 98.62 39 LEU B C 1
ATOM 1514 O O . LEU B 1 39 ? 8.172 -20.406 -2.83 1 98.62 39 LEU B O 1
ATOM 1518 N N . LYS B 1 40 ? 8.391 -22.25 -4.062 1 96.88 40 LYS B N 1
ATOM 1519 C CA . LYS B 1 40 ? 9.836 -22.297 -3.832 1 96.88 40 LYS B CA 1
ATOM 1520 C C . LYS B 1 40 ? 10.531 -21.078 -4.402 1 96.88 40 LYS B C 1
ATOM 1522 O O . LYS B 1 40 ? 10.281 -20.688 -5.547 1 96.88 40 LYS B O 1
ATOM 1527 N N . GLU B 1 41 ? 11.359 -20.531 -3.557 1 95.88 41 GLU B N 1
ATOM 1528 C CA . GLU B 1 41 ? 12.148 -19.375 -3.996 1 95.88 41 GLU B CA 1
ATOM 1529 C C . GLU B 1 41 ? 13.352 -19.828 -4.828 1 95.88 41 GLU B C 1
ATOM 1531 O O . GLU B 1 41 ? 13.977 -20.844 -4.535 1 95.88 41 GLU B O 1
ATOM 1536 N N . GLY B 1 42 ? 13.602 -19.078 -5.844 1 94.31 42 GLY B N 1
ATOM 1537 C CA . GLY B 1 42 ? 14.797 -19.344 -6.621 1 94.31 42 GLY B CA 1
ATOM 1538 C C . GLY B 1 42 ? 16.078 -18.859 -5.957 1 94.31 42 GLY B C 1
ATOM 1539 O O . GLY B 1 42 ? 16.016 -18.078 -5.008 1 94.31 42 GLY B O 1
ATOM 1540 N N . HIS B 1 43 ? 17.188 -19.438 -6.449 1 93.19 43 HIS B N 1
ATOM 1541 C CA . HIS B 1 43 ? 18.5 -19.031 -5.941 1 93.19 43 HIS B CA 1
ATOM 1542 C C . HIS B 1 43 ? 19.469 -18.75 -7.086 1 93.19 43 HIS B C 1
ATOM 1544 O O . HIS B 1 43 ? 19.422 -19.422 -8.117 1 93.19 43 HIS B O 1
ATOM 1550 N N . GLY B 1 44 ? 20.312 -17.781 -6.828 1 93.69 44 GLY B N 1
ATOM 1551 C CA . GLY B 1 44 ? 21.281 -17.438 -7.852 1 93.69 44 GLY B CA 1
ATOM 1552 C C . GLY B 1 44 ? 21.156 -16 -8.344 1 93.69 44 GLY B C 1
ATOM 1553 O O . GLY B 1 44 ? 20.844 -15.102 -7.559 1 93.69 44 GLY B O 1
ATOM 1554 N N . ASP B 1 45 ? 21.562 -15.789 -9.602 1 94.06 45 ASP B N 1
ATOM 1555 C CA . ASP B 1 45 ? 21.484 -14.43 -10.125 1 94.06 45 ASP B CA 1
ATOM 1556 C C . ASP B 1 45 ? 20.062 -14.086 -10.562 1 94.06 45 ASP B C 1
ATOM 1558 O O . ASP B 1 45 ? 19.188 -14.945 -10.586 1 94.06 45 ASP B O 1
ATOM 1562 N N . LYS B 1 46 ? 19.828 -12.852 -10.828 1 94 46 LYS B N 1
ATOM 1563 C CA . LYS B 1 46 ? 18.516 -12.305 -11.148 1 94 46 LYS B CA 1
ATOM 1564 C C . LYS B 1 46 ? 17.844 -13.102 -12.258 1 94 46 LYS B C 1
ATOM 1566 O O . LYS B 1 46 ? 16.672 -13.469 -12.141 1 94 46 LYS B O 1
ATOM 1571 N N . GLU B 1 47 ? 18.562 -13.328 -13.344 1 95.88 47 GLU B N 1
ATOM 1572 C CA . GLU B 1 47 ? 17.984 -14.008 -14.5 1 95.88 47 GLU B CA 1
ATOM 1573 C C . GLU B 1 47 ? 17.547 -15.43 -14.141 1 95.88 47 GLU B C 1
ATOM 1575 O O . GLU B 1 47 ? 16.453 -15.859 -14.492 1 95.88 47 GLU B O 1
ATOM 1580 N N . LYS B 1 48 ? 18.422 -16.156 -13.5 1 96.88 48 LYS B N 1
ATOM 1581 C CA . LYS B 1 48 ? 18.141 -17.531 -13.109 1 96.88 48 LYS B CA 1
ATOM 1582 C C . LYS B 1 48 ? 16.969 -17.594 -12.125 1 96.88 48 LYS B C 1
ATOM 1584 O O . LYS B 1 48 ? 16.078 -18.422 -12.266 1 96.88 48 LYS B O 1
ATOM 1589 N N . VAL B 1 49 ? 17 -16.734 -11.172 1 96.75 49 VAL B N 1
ATOM 1590 C CA . VAL B 1 49 ? 15.961 -16.688 -10.156 1 96.75 49 VAL B CA 1
ATOM 1591 C C . VAL B 1 49 ? 14.609 -16.406 -10.812 1 96.75 49 VAL B C 1
ATOM 1593 O O . VAL B 1 49 ? 13.625 -17.109 -10.562 1 96.75 49 VAL B O 1
ATOM 1596 N N . THR B 1 50 ? 14.594 -15.391 -11.695 1 97.38 50 THR B N 1
ATOM 1597 C CA . THR B 1 50 ? 13.352 -15.008 -12.367 1 97.38 50 THR B CA 1
ATOM 1598 C C . THR B 1 50 ? 12.812 -16.156 -13.211 1 97.38 50 THR B C 1
ATOM 1600 O O . THR B 1 50 ? 11.617 -16.453 -13.18 1 97.38 50 THR B O 1
ATOM 1603 N N . GLU B 1 51 ? 13.672 -16.797 -13.883 1 97.56 51 GLU B N 1
ATOM 1604 C CA . GLU B 1 51 ? 13.281 -17.922 -14.742 1 97.56 51 GLU B CA 1
ATOM 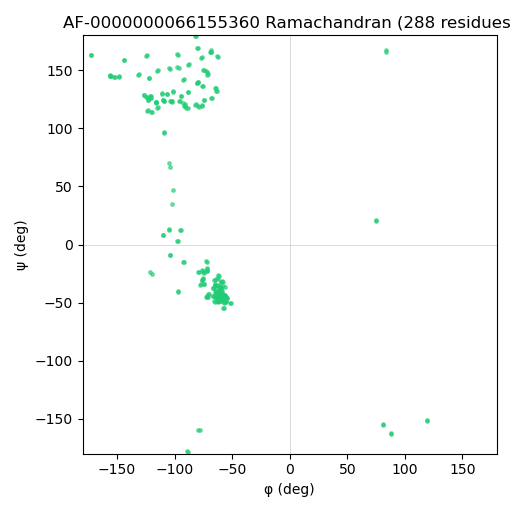1605 C C . GLU B 1 51 ? 12.734 -19.078 -13.914 1 97.56 51 GLU B C 1
ATOM 1607 O O . GLU B 1 51 ? 11.672 -19.625 -14.227 1 97.56 51 GLU B O 1
ATOM 1612 N N . GLU B 1 52 ? 13.477 -19.422 -12.922 1 97.94 52 GLU B N 1
ATOM 1613 C CA . GLU B 1 52 ? 13.078 -20.547 -12.078 1 97.94 52 GLU B CA 1
ATOM 1614 C C . GLU B 1 52 ? 11.75 -20.281 -11.383 1 97.94 52 GLU B C 1
ATOM 1616 O O . GLU B 1 52 ? 10.859 -21.141 -11.383 1 97.94 52 GLU B O 1
ATOM 1621 N N . GLU B 1 53 ? 11.625 -19.141 -10.781 1 98.44 53 GLU B N 1
ATOM 1622 C CA . GLU B 1 53 ? 10.398 -18.797 -10.07 1 98.44 53 GLU B CA 1
ATOM 1623 C C . GLU B 1 53 ? 9.211 -18.688 -11.023 1 98.44 53 GLU B C 1
ATOM 1625 O O . GLU B 1 53 ? 8.109 -19.109 -10.703 1 98.44 53 GLU B O 1
ATOM 1630 N N . SER B 1 54 ? 9.453 -18.109 -12.211 1 98.56 54 SER B N 1
ATOM 1631 C CA . SER B 1 54 ? 8.391 -17.984 -13.203 1 98.56 54 SER B CA 1
ATOM 1632 C C . SER B 1 54 ? 7.906 -19.359 -13.664 1 98.56 54 SER B C 1
ATOM 1634 O O . SER B 1 54 ? 6.707 -19.578 -13.828 1 98.56 54 SER B O 1
ATOM 1636 N N . LYS B 1 55 ? 8.852 -20.234 -13.898 1 98.06 55 LYS B N 1
ATOM 1637 C CA . LYS B 1 55 ? 8.5 -21.609 -14.273 1 98.06 55 LYS B CA 1
ATOM 1638 C C . LYS B 1 55 ? 7.672 -22.281 -13.188 1 98.06 55 LYS B C 1
ATOM 1640 O O . LYS B 1 55 ? 6.66 -22.922 -13.484 1 98.06 55 LYS B O 1
ATOM 1645 N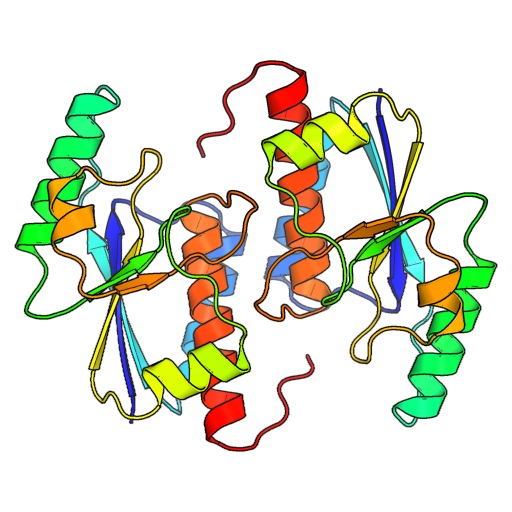 N . THR B 1 56 ? 8.133 -22.172 -11.969 1 98.44 56 THR B N 1
ATOM 1646 C CA . THR B 1 56 ? 7.422 -22.75 -10.836 1 98.44 56 THR B CA 1
ATOM 1647 C C . THR B 1 56 ? 6.008 -22.188 -10.734 1 98.44 56 THR B C 1
ATOM 1649 O O . THR B 1 56 ? 5.059 -22.938 -10.469 1 98.44 56 THR B O 1
ATOM 1652 N N . ILE B 1 57 ? 5.852 -20.891 -10.922 1 98.62 57 ILE B N 1
ATOM 1653 C CA . ILE B 1 57 ? 4.551 -20.219 -10.891 1 98.62 57 ILE B CA 1
ATOM 1654 C C . ILE B 1 57 ? 3.629 -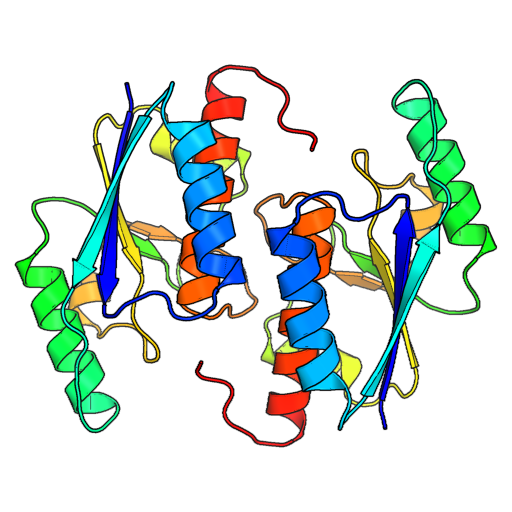20.844 -11.938 1 98.62 57 ILE B C 1
ATOM 1656 O O . ILE B 1 57 ? 2.533 -21.312 -11.609 1 98.62 57 ILE B O 1
ATOM 1660 N N . LEU B 1 58 ? 4.082 -20.875 -13.18 1 98.31 58 LEU B N 1
ATOM 1661 C CA . LEU B 1 58 ? 3.254 -21.375 -14.273 1 98.31 58 LEU B CA 1
ATOM 1662 C C . LEU B 1 58 ? 2.857 -22.828 -14.039 1 98.31 58 LEU B C 1
ATOM 1664 O O . LEU B 1 58 ? 1.722 -23.219 -14.32 1 98.31 58 LEU B O 1
ATOM 1668 N N . ASN B 1 59 ? 3.791 -23.594 -13.469 1 98.06 59 ASN B N 1
ATOM 1669 C CA . ASN B 1 59 ? 3.543 -25 -13.234 1 98.06 59 ASN B CA 1
ATOM 1670 C C . ASN B 1 59 ? 2.537 -25.219 -12.102 1 98.06 59 ASN B C 1
ATOM 1672 O O . ASN B 1 59 ? 1.933 -26.281 -11.992 1 98.06 59 ASN B O 1
ATOM 1676 N N . SER B 1 60 ? 2.375 -24.266 -11.273 1 98.19 60 SER B N 1
ATOM 1677 C CA . SER B 1 60 ? 1.547 -24.422 -10.086 1 98.19 60 SER B CA 1
ATOM 1678 C C . SER B 1 60 ? 0.108 -23.984 -10.352 1 98.19 60 SER B C 1
ATOM 1680 O O . SER B 1 60 ? -0.79 -24.281 -9.562 1 98.19 60 SER B O 1
ATOM 1682 N N . LEU B 1 61 ? -0.092 -23.297 -11.414 1 96.94 61 LEU B N 1
ATOM 1683 C CA . LEU B 1 61 ? -1.381 -22.672 -11.68 1 96.94 61 LEU B CA 1
ATOM 1684 C C . LEU B 1 61 ? -2.275 -23.594 -12.5 1 96.94 61 LEU B C 1
ATOM 1686 O O . LEU B 1 61 ? -1.787 -24.344 -13.352 1 96.94 61 LEU B O 1
ATOM 1690 N N . LYS B 1 62 ? -3.514 -23.562 -12.18 1 92.44 62 LYS B N 1
ATOM 1691 C CA . LYS B 1 62 ? -4.547 -24.188 -13 1 92.44 62 LYS B CA 1
ATOM 1692 C C . LYS B 1 62 ? -5.582 -23.172 -13.461 1 92.44 62 LYS B C 1
ATOM 1694 O O . LYS B 1 62 ? -6.277 -22.562 -12.633 1 92.44 62 LYS B O 1
ATOM 1699 N N . GLY B 1 63 ? -5.656 -22.906 -14.766 1 94.19 63 GLY B N 1
ATOM 1700 C CA . GLY B 1 63 ? -6.664 -22 -15.289 1 94.19 63 GLY B CA 1
ATOM 1701 C C . GLY B 1 63 ? -6.223 -20.547 -15.281 1 94.19 63 GLY B C 1
ATOM 1702 O O . GLY B 1 63 ? -5.027 -20.25 -15.219 1 94.19 63 GLY B O 1
ATOM 1703 N N . ASP B 1 64 ? -7.152 -19.562 -15.383 1 97.19 64 ASP B N 1
ATOM 1704 C CA . ASP B 1 64 ? -6.883 -18.141 -15.508 1 97.19 64 ASP B CA 1
ATOM 1705 C C . ASP B 1 64 ? -6.355 -17.562 -14.195 1 97.19 64 ASP B C 1
ATOM 1707 O O . ASP B 1 64 ? -6.73 -18.031 -13.117 1 97.19 64 ASP B O 1
ATOM 1711 N N . PHE B 1 65 ? -5.504 -16.625 -14.328 1 98.56 65 PHE B N 1
ATOM 1712 C CA . PHE B 1 65 ? -5.008 -15.945 -13.133 1 98.56 65 PHE B CA 1
ATOM 1713 C C . PHE B 1 65 ? -4.785 -14.461 -13.414 1 98.56 65 PHE B C 1
ATOM 1715 O O . PHE B 1 65 ? -4.703 -14.047 -14.57 1 98.56 65 PHE B O 1
ATOM 1722 N N . ILE B 1 66 ? -4.77 -13.703 -12.32 1 98.75 66 ILE B N 1
ATOM 1723 C CA . ILE B 1 66 ? -4.48 -12.273 -12.336 1 98.75 66 ILE B CA 1
ATOM 1724 C C . ILE B 1 66 ? -3.059 -12.023 -11.836 1 98.75 66 ILE B C 1
ATOM 1726 O O . ILE B 1 66 ? -2.697 -12.461 -10.734 1 98.75 66 ILE B O 1
ATOM 1730 N N . LEU B 1 67 ? -2.262 -11.383 -12.633 1 98.94 67 LEU B N 1
ATOM 1731 C CA . LEU B 1 67 ? -0.892 -11.039 -12.266 1 98.94 67 LEU B CA 1
ATOM 1732 C C . LEU B 1 67 ? -0.814 -9.625 -11.711 1 98.94 67 LEU B C 1
ATOM 1734 O O . LEU B 1 67 ? -1.304 -8.68 -12.336 1 98.94 67 LEU B O 1
ATOM 1738 N N . LEU B 1 68 ? -0.301 -9.508 -10.5 1 98.81 68 LEU B N 1
ATOM 1739 C CA . LEU B 1 68 ? 0.07 -8.172 -10.047 1 98.81 68 LEU B CA 1
ATOM 1740 C C . LEU B 1 68 ? 1.354 -7.703 -10.727 1 98.81 68 LEU B C 1
ATOM 1742 O O . LEU B 1 68 ? 2.381 -8.383 -10.656 1 98.81 68 LEU B O 1
ATOM 1746 N N . HIS B 1 69 ? 1.261 -6.578 -11.352 1 98 69 HIS B N 1
ATOM 1747 C CA . HIS B 1 69 ? 2.391 -6.082 -12.125 1 98 69 HIS B CA 1
ATOM 1748 C C . HIS B 1 69 ? 2.326 -4.562 -12.281 1 98 69 HIS B C 1
ATOM 1750 O O . HIS B 1 69 ? 1.245 -4 -12.469 1 98 69 HIS B O 1
ATOM 1756 N N . ARG B 1 70 ? 3.465 -3.992 -12.273 1 94.25 70 ARG B N 1
ATOM 1757 C CA . ARG B 1 70 ? 3.549 -2.539 -12.375 1 94.25 70 ARG B CA 1
ATOM 1758 C C . ARG B 1 70 ? 2.967 -2.045 -13.695 1 94.25 70 ARG B C 1
ATOM 1760 O O . ARG B 1 70 ? 2.404 -0.952 -13.758 1 94.25 70 ARG B O 1
ATOM 1767 N N . ASP B 1 71 ? 3.045 -2.822 -14.695 1 95.44 71 ASP B N 1
ATOM 1768 C CA . ASP B 1 71 ? 2.588 -2.436 -16.031 1 95.44 71 ASP B CA 1
ATOM 1769 C C . ASP B 1 71 ? 1.151 -2.896 -16.266 1 95.44 71 ASP B C 1
ATOM 1771 O O . ASP B 1 71 ? 0.675 -2.889 -17.406 1 95.44 71 ASP B O 1
ATOM 1775 N N . GLY B 1 72 ? 0.496 -3.287 -15.289 1 97.69 72 GLY B N 1
ATOM 1776 C CA . GLY B 1 72 ? -0.89 -3.713 -15.398 1 97.69 72 GLY B CA 1
ATOM 1777 C C . GLY B 1 72 ? -1.872 -2.557 -15.398 1 97.69 72 GLY B C 1
ATOM 1778 O O . GLY B 1 72 ? -1.468 -1.394 -15.352 1 97.69 72 GLY B O 1
ATOM 1779 N N . LYS B 1 73 ? -3.119 -2.875 -15.5 1 98 73 LYS B N 1
ATOM 1780 C CA . LYS B 1 73 ? -4.203 -1.899 -15.453 1 98 73 LYS B CA 1
ATOM 1781 C C . LYS B 1 73 ? -4.461 -1.44 -14.016 1 98 73 LYS B C 1
ATOM 1783 O O . LYS B 1 73 ? -4.469 -2.254 -13.094 1 98 73 LYS B O 1
ATOM 1788 N N . SER B 1 74 ? -4.633 -0.206 -13.844 1 97.81 74 SER B N 1
ATOM 1789 C CA . SER B 1 74 ? -5.008 0.359 -12.555 1 97.81 74 SER B CA 1
ATOM 1790 C C . SER B 1 74 ? -6.523 0.389 -12.383 1 97.81 74 SER B C 1
ATOM 1792 O O . SER B 1 74 ? -7.246 0.83 -13.281 1 97.81 74 SER B O 1
ATOM 1794 N N . LEU B 1 75 ? -6.992 -0.072 -11.281 1 98.19 75 LEU B N 1
ATOM 1795 C CA . LEU B 1 75 ? -8.406 -0.045 -10.93 1 98.19 75 LEU B CA 1
ATOM 1796 C C . LEU B 1 75 ? -8.633 0.704 -9.617 1 98.19 75 LEU B C 1
ATOM 1798 O O . LEU B 1 75 ? -7.809 0.622 -8.703 1 98.19 75 LEU B O 1
ATOM 1802 N N . SER B 1 76 ? -9.711 1.416 -9.562 1 97.62 76 SER B N 1
ATOM 1803 C CA . SER B 1 76 ? -10.148 1.876 -8.25 1 97.62 76 SER B CA 1
ATOM 1804 C C . SER B 1 76 ? -10.633 0.713 -7.395 1 97.62 76 SER B C 1
ATOM 1806 O O . SER B 1 76 ? -10.906 -0.375 -7.906 1 97.62 76 SER B O 1
ATOM 1808 N N . SER B 1 77 ? -10.766 0.988 -6.117 1 97.38 77 SER B N 1
ATOM 1809 C CA . SER B 1 77 ? -11.273 -0.064 -5.242 1 97.38 77 SER B CA 1
ATOM 1810 C C . SER B 1 77 ? -12.664 -0.517 -5.668 1 97.38 77 SER B C 1
ATOM 1812 O O . SER B 1 77 ? -12.984 -1.705 -5.602 1 97.38 77 SER B O 1
ATOM 1814 N N . THR B 1 78 ? -13.508 0.415 -6.105 1 96.75 78 THR B N 1
ATOM 1815 C CA . THR B 1 78 ? -14.852 0.078 -6.57 1 96.75 78 THR B CA 1
ATOM 1816 C C . THR B 1 78 ? -14.789 -0.754 -7.848 1 96.75 78 THR B C 1
ATOM 1818 O O . THR B 1 78 ? -15.5 -1.752 -7.98 1 96.75 78 THR B O 1
ATOM 1821 N N . GLU B 1 79 ? -13.953 -0.357 -8.758 1 98.19 79 GLU B N 1
ATOM 1822 C CA . GLU B 1 79 ? -13.766 -1.115 -9.992 1 98.19 79 GLU B CA 1
ATOM 1823 C C . GLU B 1 79 ? -13.219 -2.51 -9.711 1 98.19 79 GLU B C 1
ATOM 1825 O O . GLU B 1 79 ? -13.609 -3.482 -10.352 1 98.19 79 GLU B O 1
ATOM 1830 N N . PHE B 1 80 ? -12.281 -2.59 -8.805 1 98.25 80 PHE B N 1
ATOM 1831 C CA . PHE B 1 80 ? -11.711 -3.871 -8.406 1 98.25 80 PHE B CA 1
ATOM 1832 C C . PHE B 1 80 ? -12.773 -4.789 -7.824 1 98.25 80 PHE B C 1
ATOM 1834 O O . PHE B 1 80 ? -12.836 -5.973 -8.156 1 98.25 80 PHE B O 1
ATOM 1841 N N . ALA B 1 81 ? -13.602 -4.258 -6.965 1 97.38 81 ALA B N 1
ATOM 1842 C CA . ALA B 1 81 ? -14.719 -5.016 -6.398 1 97.38 81 ALA B CA 1
ATOM 1843 C C . ALA B 1 81 ? -15.625 -5.559 -7.496 1 97.38 81 ALA B C 1
ATOM 1845 O O . ALA B 1 81 ? -16 -6.734 -7.477 1 97.38 81 ALA B O 1
ATOM 1846 N N . ASP B 1 82 ? -15.984 -4.688 -8.414 1 97.5 82 ASP B N 1
ATOM 1847 C CA . ASP B 1 82 ? -16.828 -5.082 -9.539 1 97.5 82 ASP B CA 1
ATOM 1848 C C . ASP B 1 82 ? -16.156 -6.176 -10.367 1 97.5 82 ASP B C 1
ATOM 1850 O O . ASP B 1 82 ? -16.828 -7.055 -10.906 1 97.5 82 ASP B O 1
ATOM 1854 N N . PHE B 1 83 ? -14.859 -6.059 -10.477 1 97.56 83 PHE B N 1
ATOM 1855 C CA . PHE B 1 83 ? -14.062 -6.973 -11.289 1 97.56 83 PHE B CA 1
ATOM 1856 C C . PHE B 1 83 ? -14.117 -8.383 -10.727 1 97.56 83 PHE B C 1
ATOM 1858 O O . PHE B 1 83 ? -14.18 -9.359 -11.477 1 97.56 83 PHE B O 1
ATOM 1865 N N . ILE B 1 84 ? -14.164 -8.523 -9.375 1 96.31 84 ILE B N 1
ATOM 1866 C CA . ILE B 1 84 ? -14.039 -9.859 -8.805 1 96.31 84 ILE B CA 1
ATOM 1867 C C . ILE B 1 84 ? -15.406 -10.359 -8.352 1 96.31 84 ILE B C 1
ATOM 1869 O O . ILE B 1 84 ? -15.562 -11.523 -7.977 1 96.31 84 ILE B O 1
ATOM 1873 N N . LYS B 1 85 ? -16.422 -9.547 -8.352 1 95.44 85 LYS B N 1
ATOM 1874 C CA . LYS B 1 85 ? -17.703 -9.781 -7.711 1 95.44 85 LYS B CA 1
ATOM 1875 C C . LYS B 1 85 ? -18.359 -11.062 -8.234 1 95.44 85 LYS B C 1
ATOM 1877 O O . LYS B 1 85 ? -18.984 -11.805 -7.48 1 95.44 85 LYS B O 1
ATOM 1882 N N . ASP B 1 86 ? -18.219 -11.391 -9.5 1 92.12 86 ASP B N 1
ATOM 1883 C CA . ASP B 1 86 ? -18.969 -12.5 -10.078 1 92.12 86 ASP B CA 1
ATOM 1884 C C . ASP B 1 86 ? -18.062 -13.719 -10.273 1 92.12 86 ASP B C 1
ATOM 1886 O O . ASP B 1 86 ? -18.453 -14.688 -10.938 1 92.12 86 ASP B O 1
ATOM 1890 N N . LYS B 1 87 ? -16.891 -13.68 -9.68 1 90.44 87 LYS B N 1
ATOM 1891 C CA . LYS B 1 87 ? -15.961 -14.797 -9.797 1 90.44 87 LYS B CA 1
ATOM 1892 C C . LYS B 1 87 ? -15.961 -15.656 -8.539 1 90.44 87 LYS B C 1
ATOM 1894 O O . LYS B 1 87 ? -15.844 -15.141 -7.43 1 90.44 87 LYS B O 1
ATOM 1899 N N . SER B 1 88 ? -16.234 -16.875 -8.742 1 86.19 88 SER B N 1
ATOM 1900 C CA . SER B 1 88 ? -16.219 -17.797 -7.609 1 86.19 88 SER B CA 1
ATOM 1901 C C . SER B 1 88 ? -14.805 -18.062 -7.113 1 86.19 88 SER B C 1
ATOM 1903 O O . SER B 1 88 ? -14.555 -18.078 -5.906 1 86.19 88 SER B O 1
ATOM 1905 N N . LEU B 1 89 ? -13.906 -18.297 -8.102 1 92.75 89 LEU B N 1
ATOM 1906 C CA . LEU B 1 89 ? -12.492 -18.484 -7.797 1 92.75 89 LEU B CA 1
ATOM 1907 C C . LEU B 1 89 ? -11.641 -17.453 -8.531 1 92.75 89 LEU B C 1
ATOM 1909 O O . LEU B 1 89 ? -11.805 -17.25 -9.742 1 92.75 89 LEU B O 1
ATOM 1913 N N . THR B 1 90 ? -10.844 -16.812 -7.797 1 97.31 90 THR B N 1
ATOM 1914 C CA . THR B 1 90 ? -9.867 -15.898 -8.383 1 97.31 90 THR B CA 1
ATOM 1915 C C . THR B 1 90 ? -8.453 -16.266 -7.938 1 97.31 90 THR B C 1
ATOM 1917 O O . THR B 1 90 ? -8.188 -16.406 -6.742 1 97.31 90 THR B O 1
ATOM 1920 N N . GLN B 1 91 ? -7.562 -16.438 -8.875 1 98.69 91 GLN B N 1
ATOM 1921 C CA . GLN B 1 91 ? -6.16 -16.734 -8.602 1 98.69 91 GLN B CA 1
ATOM 1922 C C . GLN B 1 91 ? -5.27 -15.531 -8.883 1 98.69 91 GLN B C 1
ATOM 1924 O O . GLN B 1 91 ? -5.379 -14.906 -9.945 1 98.69 91 GLN B O 1
ATOM 1929 N N . PHE B 1 92 ? -4.484 -15.242 -7.922 1 98.88 92 PHE B N 1
ATOM 1930 C CA . PHE B 1 92 ? -3.543 -14.141 -8.062 1 98.88 92 PHE B CA 1
ATOM 1931 C C . PHE B 1 92 ? -2.105 -14.648 -8.039 1 98.88 92 PHE B C 1
ATOM 1933 O O . PHE B 1 92 ? -1.799 -15.625 -7.359 1 98.88 92 PHE B O 1
ATOM 1940 N N . VAL B 1 93 ? -1.287 -13.906 -8.75 1 98.94 93 VAL B N 1
ATOM 1941 C CA . VAL B 1 93 ? 0.145 -14.18 -8.742 1 98.94 93 VAL B CA 1
ATOM 1942 C C . VAL B 1 93 ? 0.916 -12.906 -8.391 1 98.94 93 VAL B C 1
ATOM 1944 O O . VAL B 1 93 ? 0.677 -11.852 -8.977 1 98.94 93 VAL B O 1
ATOM 1947 N N . ILE B 1 94 ? 1.773 -13.023 -7.445 1 98.75 94 ILE B N 1
ATOM 1948 C CA . ILE B 1 94 ? 2.721 -11.969 -7.086 1 98.75 94 ILE B CA 1
ATOM 1949 C C . ILE B 1 94 ? 4.148 -12.453 -7.328 1 98.75 94 ILE B C 1
ATOM 1951 O O . ILE B 1 94 ? 4.562 -13.484 -6.785 1 98.75 94 ILE B O 1
ATOM 1955 N N . GLY B 1 95 ? 4.848 -11.75 -8.125 1 98 95 GLY B N 1
ATOM 1956 C CA . GLY B 1 95 ? 6.223 -12.117 -8.43 1 98 95 GLY B CA 1
ATOM 1957 C C . GLY B 1 95 ? 7.16 -11.953 -7.246 1 98 95 GLY B C 1
ATOM 1958 O O . GLY B 1 95 ? 6.82 -11.289 -6.27 1 98 95 GLY B O 1
ATOM 1959 N N . GLY B 1 96 ? 8.32 -12.531 -7.379 1 95.88 96 GLY B N 1
ATOM 1960 C CA . GLY B 1 96 ? 9.344 -12.398 -6.355 1 95.88 96 GLY B CA 1
ATOM 1961 C C . GLY B 1 96 ? 10.07 -11.07 -6.414 1 95.88 96 GLY B C 1
ATOM 1962 O O . GLY B 1 96 ? 9.539 -10.078 -6.926 1 95.88 96 GLY B O 1
ATOM 1963 N N . VAL B 1 97 ? 11.242 -11.016 -5.836 1 92.94 97 VAL B N 1
ATOM 1964 C CA . VAL B 1 97 ? 12.016 -9.789 -5.672 1 92.94 97 VAL B CA 1
ATOM 1965 C C . VAL B 1 97 ? 12.367 -9.211 -7.043 1 92.94 97 VAL B C 1
ATOM 1967 O O . VAL B 1 97 ? 12.484 -7.996 -7.199 1 92.94 97 VAL B O 1
ATOM 1970 N N . TYR B 1 98 ? 12.438 -10.109 -8.047 1 94.44 98 TYR B N 1
ATOM 1971 C CA . TYR B 1 98 ? 12.867 -9.656 -9.367 1 94.44 98 TYR B CA 1
ATOM 1972 C C . TYR B 1 98 ? 11.703 -9.688 -10.359 1 94.44 98 TYR B C 1
ATOM 1974 O O . TYR B 1 98 ? 11.906 -9.508 -11.562 1 94.44 98 TYR B O 1
ATOM 1982 N N . GLY B 1 99 ? 10.523 -9.945 -9.859 1 96.06 99 GLY B N 1
ATOM 1983 C CA . GLY B 1 99 ? 9.359 -9.992 -10.742 1 96.06 99 GLY B CA 1
ATOM 1984 C C . GLY B 1 99 ? 9.219 -11.305 -11.477 1 96.06 99 GLY B C 1
ATOM 1985 O O . GLY B 1 99 ? 9.594 -12.359 -10.953 1 96.06 99 GLY B O 1
ATOM 1986 N N . VAL B 1 100 ? 8.555 -11.258 -12.617 1 98 100 VAL B N 1
ATOM 1987 C CA . VAL B 1 100 ? 8.297 -12.453 -13.414 1 98 100 VAL B CA 1
ATOM 1988 C C . VAL B 1 100 ? 8.836 -12.25 -14.828 1 98 100 VAL B C 1
ATOM 1990 O O . VAL B 1 100 ? 9.148 -11.125 -15.227 1 98 100 VAL B O 1
ATOM 1993 N N . ASN B 1 101 ? 8.984 -13.352 -15.539 1 97.94 101 ASN B N 1
ATOM 1994 C CA . ASN B 1 101 ? 9.43 -13.219 -16.922 1 97.94 101 ASN B CA 1
ATOM 1995 C C . ASN B 1 101 ? 8.25 -13.055 -17.875 1 97.94 101 ASN B C 1
ATOM 1997 O O . ASN B 1 101 ? 7.098 -12.992 -17.453 1 97.94 101 ASN B O 1
ATOM 2001 N N . GLU B 1 102 ? 8.547 -12.969 -19.125 1 98 102 GLU B N 1
ATOM 2002 C CA . GLU B 1 102 ? 7.551 -12.68 -20.156 1 98 102 GLU B CA 1
ATOM 2003 C C . GLU B 1 102 ? 6.52 -13.797 -20.266 1 98 102 GLU B C 1
ATOM 2005 O O . GLU B 1 102 ? 5.348 -13.539 -20.547 1 98 102 GLU B O 1
ATOM 2010 N N . ALA B 1 103 ? 6.914 -15 -20.047 1 98.31 103 ALA B N 1
ATOM 2011 C CA . ALA B 1 103 ? 6.012 -16.141 -20.156 1 98.31 103 ALA B CA 1
ATOM 2012 C C . ALA B 1 103 ? 4.848 -16 -19.172 1 98.31 103 ALA B C 1
ATOM 2014 O O . ALA B 1 103 ? 3.688 -16.188 -19.547 1 98.31 103 ALA B O 1
ATOM 2015 N N . VAL B 1 104 ? 5.156 -15.68 -17.906 1 98.69 104 VAL B N 1
ATOM 2016 C CA . VAL B 1 104 ? 4.117 -15.484 -16.906 1 98.69 104 VAL B CA 1
ATOM 2017 C C . VAL B 1 104 ? 3.27 -14.266 -17.266 1 98.69 104 VAL B C 1
ATOM 2019 O O . VAL B 1 104 ? 2.041 -14.312 -17.172 1 98.69 104 VAL B O 1
ATOM 2022 N N . PHE B 1 105 ? 3.953 -13.188 -17.641 1 98.5 105 PHE B N 1
ATOM 2023 C CA . PHE B 1 105 ? 3.281 -11.938 -17.984 1 98.5 105 PHE B CA 1
ATOM 2024 C C . PHE B 1 105 ? 2.242 -12.172 -19.078 1 98.5 105 PHE B C 1
ATOM 2026 O O . PHE B 1 105 ? 1.097 -11.734 -18.953 1 98.5 105 PHE B O 1
ATOM 2033 N N . LYS B 1 106 ? 2.578 -12.883 -20.078 1 98.06 106 LYS B N 1
ATOM 2034 C CA . LYS B 1 106 ? 1.716 -13.109 -21.234 1 98.06 106 LYS B CA 1
ATOM 2035 C C . LYS B 1 106 ? 0.607 -14.109 -20.906 1 98.06 106 LYS B C 1
ATOM 2037 O O . LYS B 1 106 ? -0.481 -14.047 -21.484 1 98.06 106 LYS B O 1
ATOM 2042 N N . ALA B 1 107 ? 0.897 -14.984 -20.016 1 98.44 107 ALA B N 1
ATOM 2043 C CA . ALA B 1 107 ? -0.054 -16.047 -19.672 1 98.44 107 ALA B CA 1
ATOM 2044 C C . ALA B 1 107 ? -1.191 -15.5 -18.812 1 98.44 107 ALA B C 1
ATOM 2046 O O . ALA B 1 107 ? -2.258 -16.109 -18.719 1 98.44 107 ALA B O 1
ATOM 2047 N N . ALA B 1 108 ? -1.022 -14.422 -18.125 1 98.62 108 ALA B N 1
ATOM 2048 C CA . ALA B 1 108 ? -2.02 -13.852 -17.234 1 98.62 108 ALA B CA 1
ATOM 2049 C C . ALA B 1 108 ? -3.264 -13.414 -18 1 98.62 108 ALA B C 1
ATOM 2051 O O . ALA B 1 108 ? -3.164 -12.781 -19.047 1 98.62 108 ALA B O 1
ATOM 2052 N N . SER B 1 109 ? -4.383 -13.727 -17.5 1 98.19 109 SER B N 1
ATOM 2053 C CA . SER B 1 109 ? -5.637 -13.305 -18.109 1 98.19 109 SER B CA 1
ATOM 2054 C C . SER B 1 109 ? -5.906 -11.82 -17.859 1 98.19 109 SER B C 1
ATOM 2056 O O . SER B 1 109 ? -6.699 -11.195 -18.562 1 98.19 109 SER B O 1
ATOM 2058 N N . PHE B 1 110 ? -5.348 -11.328 -16.844 1 98.38 110 PHE B N 1
ATOM 2059 C CA . PHE B 1 110 ? -5.418 -9.922 -16.469 1 98.38 110 PHE B CA 1
ATOM 2060 C C . PHE B 1 110 ? -4.176 -9.516 -15.68 1 98.38 110 PHE B C 1
ATOM 2062 O O . PHE B 1 110 ? -3.594 -10.336 -14.961 1 98.38 110 PHE B O 1
ATOM 2069 N N . ARG B 1 111 ? -3.715 -8.344 -15.867 1 98.69 111 ARG B N 1
ATOM 2070 C CA . ARG B 1 111 ? -2.623 -7.754 -15.094 1 98.69 111 ARG B CA 1
ATOM 2071 C C . ARG B 1 111 ? -3.102 -6.547 -14.297 1 98.69 111 ARG B C 1
ATOM 2073 O O . ARG B 1 111 ? -3.641 -5.594 -14.867 1 98.69 111 ARG B O 1
ATOM 2080 N N . LEU B 1 112 ? -2.926 -6.605 -13.047 1 98.75 112 LEU B N 1
ATOM 2081 C CA . LEU B 1 112 ? -3.395 -5.578 -12.125 1 98.75 112 LEU B CA 1
ATOM 2082 C C . LEU B 1 112 ? -2.225 -4.781 -11.562 1 98.75 112 LEU B C 1
ATOM 2084 O O . LEU B 1 112 ? -1.281 -5.359 -11.016 1 98.75 112 LEU B O 1
ATOM 2088 N N . SER B 1 113 ? -2.26 -3.551 -11.734 1 98.44 113 SER B N 1
ATOM 2089 C CA . SER B 1 113 ? -1.305 -2.668 -11.07 1 98.44 113 SER B CA 1
ATOM 2090 C C . SER B 1 113 ? -1.876 -2.109 -9.773 1 98.44 113 SER B C 1
ATOM 2092 O O . SER B 1 113 ? -2.98 -1.564 -9.758 1 98.44 113 SER B O 1
ATOM 2094 N N . LEU B 1 114 ? -1.16 -2.246 -8.695 1 98.25 114 LEU B N 1
ATOM 2095 C CA . LEU B 1 114 ? -1.616 -1.716 -7.41 1 98.25 114 LEU B CA 1
ATOM 2096 C C . LEU B 1 114 ? -1.436 -0.202 -7.355 1 98.25 114 LEU B C 1
ATOM 2098 O O . LEU B 1 114 ? -2.18 0.49 -6.656 1 98.25 114 LEU B O 1
ATOM 2102 N N . SER B 1 115 ? -0.438 0.29 -8.047 1 97.88 115 SER B N 1
ATOM 2103 C CA . SER B 1 115 ? -0.072 1.702 -8.023 1 97.88 115 SER B CA 1
ATOM 2104 C C . SER B 1 115 ? 0.999 2.012 -9.062 1 97.88 115 SER B C 1
ATOM 2106 O O . SER B 1 115 ? 1.648 1.102 -9.586 1 97.88 115 SER B O 1
ATOM 2108 N N . SER B 1 116 ? 1.142 3.303 -9.359 1 97.25 116 SER B N 1
ATOM 2109 C CA . SER B 1 116 ? 2.295 3.734 -10.141 1 97.25 116 SER B CA 1
ATOM 2110 C C . SER B 1 116 ? 3.58 3.654 -9.32 1 97.25 116 SER B C 1
ATOM 2112 O O . SER B 1 116 ? 4.68 3.637 -9.883 1 97.25 116 SER B O 1
ATOM 2114 N N . LEU B 1 117 ? 3.438 3.68 -8.039 1 97.5 117 LEU B N 1
ATOM 2115 C CA . LEU B 1 117 ? 4.566 3.439 -7.145 1 97.5 117 LEU B CA 1
ATOM 2116 C C . LEU B 1 117 ? 4.965 1.969 -7.156 1 97.5 117 LEU B C 1
ATOM 2118 O O . LEU B 1 117 ? 4.117 1.091 -7.32 1 97.5 117 LEU B O 1
ATOM 2122 N N . THR B 1 118 ? 6.156 1.68 -6.953 1 96.06 118 THR B N 1
ATOM 2123 C CA . THR B 1 118 ? 6.637 0.31 -6.816 1 96.06 118 THR B CA 1
ATOM 2124 C C . THR B 1 118 ? 6.648 -0.117 -5.352 1 96.06 118 THR B C 1
ATOM 2126 O O . THR B 1 118 ? 7.273 0.536 -4.512 1 96.06 118 THR B O 1
ATOM 2129 N N . PHE B 1 119 ? 5.941 -1.146 -5.102 1 96.69 119 PHE B N 1
ATOM 2130 C CA . PHE B 1 119 ? 5.941 -1.739 -3.768 1 96.69 119 PHE B CA 1
ATOM 2131 C C . PHE B 1 119 ? 6.762 -3.023 -3.75 1 96.69 119 PHE B C 1
ATOM 2133 O O . PHE B 1 119 ? 6.91 -3.688 -4.777 1 96.69 119 PHE B O 1
ATOM 2140 N N . THR B 1 120 ? 7.328 -3.363 -2.637 1 96.25 120 THR B N 1
ATOM 2141 C CA . THR B 1 120 ? 7.996 -4.656 -2.52 1 96.25 120 THR B CA 1
ATOM 2142 C C . THR B 1 120 ? 7 -5.797 -2.691 1 96.25 120 THR B C 1
ATOM 2144 O O . THR B 1 120 ? 5.793 -5.609 -2.51 1 96.25 120 THR B O 1
ATOM 2147 N N . HIS B 1 121 ? 7.508 -6.957 -2.969 1 97.5 121 HIS B N 1
ATOM 2148 C CA . HIS B 1 121 ? 6.625 -8.102 -3.158 1 97.5 121 HIS B CA 1
ATOM 2149 C C . HIS B 1 121 ? 5.891 -8.453 -1.869 1 97.5 121 HIS B C 1
ATOM 2151 O O . HIS B 1 121 ? 4.723 -8.844 -1.903 1 97.5 121 HIS B O 1
ATOM 2157 N N . GLU B 1 122 ? 6.551 -8.297 -0.738 1 97.75 122 GLU B N 1
ATOM 2158 C CA . GLU B 1 122 ? 5.891 -8.609 0.526 1 97.75 122 GLU B CA 1
ATOM 2159 C C . GLU B 1 122 ? 4.797 -7.598 0.848 1 97.75 122 GLU B C 1
ATOM 2161 O O . GLU B 1 122 ? 3.719 -7.969 1.32 1 97.75 122 GLU B O 1
ATOM 2166 N N . ILE B 1 123 ? 5.055 -6.328 0.641 1 98.12 123 ILE B N 1
ATOM 2167 C CA . ILE B 1 123 ? 4.039 -5.305 0.851 1 98.12 123 ILE B CA 1
ATOM 2168 C C . ILE B 1 123 ? 2.854 -5.551 -0.08 1 98.12 123 ILE B C 1
ATOM 2170 O O . ILE B 1 123 ? 1.698 -5.367 0.312 1 98.12 123 ILE B O 1
ATOM 2174 N N . SER B 1 124 ? 3.148 -5.953 -1.291 1 98.44 124 SER B N 1
ATOM 2175 C CA . SER B 1 124 ? 2.092 -6.238 -2.256 1 98.44 124 SER B CA 1
ATOM 2176 C C . SER B 1 124 ? 1.156 -7.328 -1.748 1 98.44 124 SER B C 1
ATOM 2178 O O . SER B 1 124 ? -0.052 -7.281 -1.989 1 98.44 124 SER B O 1
ATOM 2180 N N . ARG B 1 125 ? 1.686 -8.344 -1.125 1 98.75 125 ARG B N 1
ATOM 2181 C CA . ARG B 1 125 ? 0.866 -9.398 -0.532 1 98.75 125 ARG B CA 1
ATOM 2182 C C . ARG B 1 125 ? -0.12 -8.82 0.478 1 98.75 125 ARG B C 1
ATOM 2184 O O . ARG B 1 125 ? -1.307 -9.156 0.454 1 98.75 125 ARG B O 1
ATOM 2191 N N . LEU B 1 126 ? 0.415 -7.98 1.328 1 98.75 126 LEU B N 1
ATOM 2192 C CA . LEU B 1 126 ? -0.395 -7.32 2.348 1 98.75 126 LEU B CA 1
ATOM 2193 C C . LEU B 1 126 ? -1.482 -6.465 1.706 1 98.75 126 LEU B C 1
ATOM 2195 O O . LEU B 1 126 ? -2.654 -6.566 2.076 1 98.75 126 LEU B O 1
ATOM 2199 N N . LEU B 1 127 ? -1.11 -5.637 0.726 1 98.69 127 LEU B N 1
ATOM 2200 C CA . LEU B 1 127 ? -2.033 -4.691 0.109 1 98.69 127 LEU B CA 1
ATOM 2201 C C . LEU B 1 127 ? -3.119 -5.422 -0.674 1 98.69 127 LEU B C 1
ATOM 2203 O O . LEU B 1 127 ? -4.27 -4.98 -0.708 1 98.69 127 LEU B O 1
ATOM 2207 N N . LEU B 1 128 ? -2.732 -6.496 -1.303 1 98.88 128 LEU B N 1
ATOM 2208 C CA . LEU B 1 128 ? -3.734 -7.281 -2.018 1 98.88 128 LEU B CA 1
ATOM 2209 C C . LEU B 1 128 ? -4.816 -7.777 -1.065 1 98.88 128 LEU B C 1
ATOM 2211 O O . LEU B 1 128 ? -6.012 -7.656 -1.357 1 98.88 128 LEU B O 1
ATOM 2215 N N . LEU B 1 129 ? -4.418 -8.312 0.026 1 98.75 129 LEU B N 1
ATOM 2216 C CA . LEU B 1 129 ? -5.379 -8.836 0.99 1 98.75 129 LEU B CA 1
ATOM 2217 C C . LEU B 1 129 ? -6.254 -7.719 1.547 1 98.75 129 LEU B C 1
ATOM 2219 O O . LEU B 1 129 ? -7.461 -7.902 1.739 1 98.75 129 LEU B O 1
ATOM 2223 N N . GLU B 1 130 ? -5.637 -6.586 1.845 1 98.31 130 GLU B N 1
ATOM 2224 C CA . GLU B 1 130 ? -6.406 -5.422 2.273 1 98.31 130 GLU B CA 1
ATOM 2225 C C . GLU B 1 130 ? -7.465 -5.047 1.239 1 98.31 130 GLU B C 1
ATOM 2227 O O . GLU B 1 130 ? -8.617 -4.793 1.589 1 98.31 130 GLU B O 1
ATOM 2232 N N . GLN B 1 131 ? -7.113 -5.035 0.005 1 98.25 131 GLN B N 1
ATOM 2233 C CA . GLN B 1 131 ? -8.039 -4.613 -1.046 1 98.25 131 GLN B CA 1
ATOM 2234 C C . GLN B 1 131 ? -9.094 -5.684 -1.309 1 98.25 131 GLN B C 1
ATOM 2236 O O . GLN B 1 131 ? -10.219 -5.363 -1.699 1 98.25 131 GLN B O 1
ATOM 2241 N N . LEU B 1 132 ? -8.688 -6.961 -1.169 1 98.31 132 LEU B N 1
ATOM 2242 C CA . LEU B 1 132 ? -9.695 -8.008 -1.25 1 98.31 132 LEU B CA 1
ATOM 2243 C C . LEU B 1 132 ? -10.75 -7.836 -0.162 1 98.31 132 LEU B C 1
ATOM 2245 O O . LEU B 1 132 ? -11.945 -7.984 -0.421 1 98.31 132 LEU B O 1
ATOM 2249 N N . TYR B 1 133 ? -10.312 -7.527 1.042 1 97.88 133 TYR B N 1
ATOM 2250 C CA . TYR B 1 133 ? -11.258 -7.27 2.121 1 97.88 133 TYR B CA 1
ATOM 2251 C C . TYR B 1 133 ? -12.141 -6.066 1.799 1 97.88 133 TYR B C 1
ATOM 2253 O O . TYR B 1 133 ? -13.359 -6.117 1.968 1 97.88 133 TYR B O 1
ATOM 2261 N N . ARG B 1 134 ? -11.547 -5.039 1.381 1 97.5 134 ARG B N 1
ATOM 2262 C CA . ARG B 1 134 ? -12.305 -3.854 0.997 1 97.5 134 ARG B CA 1
ATOM 2263 C C . ARG B 1 134 ? -13.32 -4.18 -0.089 1 97.5 134 ARG B C 1
ATOM 2265 O O . ARG B 1 134 ? -14.469 -3.729 -0.031 1 97.5 134 ARG B O 1
ATOM 2272 N N . ALA B 1 135 ? -12.859 -4.902 -1.095 1 97.06 135 ALA B N 1
ATOM 2273 C CA . ALA B 1 135 ? -13.75 -5.285 -2.184 1 97.06 135 ALA B CA 1
ATOM 2274 C C . ALA B 1 135 ? -14.961 -6.047 -1.657 1 97.06 135 ALA B C 1
ATOM 2276 O O . ALA B 1 135 ? -16.094 -5.785 -2.064 1 97.06 135 ALA B O 1
ATOM 2277 N N . ILE B 1 136 ? -14.688 -6.949 -0.757 1 96.38 136 ILE B N 1
ATOM 2278 C CA . ILE B 1 136 ? -15.766 -7.758 -0.186 1 96.38 136 ILE B CA 1
ATOM 2279 C C . ILE B 1 136 ? -16.719 -6.867 0.595 1 96.38 136 ILE B C 1
ATOM 2281 O O . ILE B 1 136 ? -17.938 -7.039 0.516 1 96.38 136 ILE B O 1
ATOM 2285 N N . THR B 1 137 ? -16.172 -5.934 1.355 1 95.62 137 THR B N 1
ATOM 2286 C CA . THR B 1 137 ? -17 -4.996 2.113 1 95.62 137 THR B CA 1
ATOM 2287 C C . THR B 1 137 ? -17.859 -4.16 1.177 1 95.62 137 THR B C 1
ATOM 2289 O O . THR B 1 137 ? -19.047 -3.93 1.454 1 95.62 137 THR B O 1
ATOM 2292 N N . ILE B 1 138 ? -17.312 -3.721 0.088 1 95.56 138 ILE B N 1
ATOM 2293 C CA . ILE B 1 138 ? -18.047 -2.945 -0.91 1 95.56 138 ILE B CA 1
ATOM 2294 C C . ILE B 1 138 ? -19.172 -3.787 -1.495 1 95.56 138 ILE B C 1
ATOM 2296 O O . ILE B 1 138 ? -20.312 -3.322 -1.602 1 95.56 138 ILE B O 1
ATOM 2300 N N . ILE B 1 139 ? -18.875 -4.996 -1.888 1 94.81 139 ILE B N 1
ATOM 2301 C CA . ILE B 1 139 ? -19.828 -5.906 -2.52 1 94.81 139 ILE B CA 1
ATOM 2302 C C . ILE B 1 139 ? -21 -6.164 -1.579 1 94.81 139 ILE B C 1
ATOM 2304 O O . ILE B 1 139 ? -22.141 -6.27 -2.021 1 94.81 139 ILE B O 1
ATOM 2308 N N . HIS B 1 140 ? -20.734 -6.16 -0.322 1 93.56 140 HIS B N 1
ATOM 2309 C CA . HIS B 1 140 ? -21.766 -6.488 0.655 1 93.56 140 HIS B CA 1
ATOM 2310 C C . HIS B 1 140 ? -22.406 -5.223 1.226 1 93.56 140 HIS B C 1
ATOM 2312 O O . HIS B 1 140 ? -23.188 -5.293 2.18 1 93.56 140 HIS B O 1
ATOM 2318 N N . GLY B 1 141 ? -22 -4.086 0.722 1 90.12 141 GLY B N 1
ATOM 2319 C CA . GLY B 1 141 ? -22.641 -2.836 1.104 1 90.12 141 GLY B CA 1
ATOM 2320 C C . GLY B 1 141 ? -22.25 -2.367 2.494 1 90.12 141 GLY B C 1
ATOM 2321 O O . GLY B 1 141 ? -23.031 -1.692 3.168 1 90.12 141 GLY B O 1
ATOM 2322 N N . LYS B 1 142 ? -21.188 -2.828 2.977 1 87.69 142 LYS B N 1
ATOM 2323 C CA . LYS B 1 142 ? -20.672 -2.424 4.285 1 87.69 142 LYS B CA 1
ATOM 2324 C C . LYS B 1 142 ? -19.625 -1.335 4.152 1 87.69 142 LYS B C 1
ATOM 2326 O O . LYS B 1 142 ? -19.031 -1.161 3.084 1 87.69 142 LYS B O 1
ATOM 2331 N N . SER B 1 143 ? -19.562 -0.49 5.301 1 79.44 143 SER B N 1
ATOM 2332 C CA . SER B 1 143 ? -18.547 0.57 5.305 1 79.44 143 SER B CA 1
ATOM 2333 C C . SER B 1 143 ? -17.188 0.037 5.727 1 79.44 143 SER B C 1
ATOM 2335 O O . SER B 1 143 ? -17.094 -0.809 6.617 1 79.44 143 SER B O 1
ATOM 2337 N N . TYR B 1 144 ? -16.328 0.121 5.035 1 76.38 144 TYR B N 1
ATOM 2338 C CA . TYR B 1 144 ? -14.938 -0.172 5.352 1 76.38 144 TYR B CA 1
ATOM 2339 C C . TYR B 1 144 ? -14.133 1.113 5.512 1 76.38 144 TYR B C 1
ATOM 2341 O O . TYR B 1 144 ? -13.695 1.707 4.523 1 76.38 144 TYR B O 1
ATOM 2349 N N . HIS B 1 145 ? -14.352 1.973 6.664 1 63.47 145 HIS B N 1
ATOM 2350 C CA . HIS B 1 145 ? -13.633 3.193 7.008 1 63.47 145 HIS B CA 1
ATOM 2351 C C . HIS B 1 145 ? -12.609 2.938 8.109 1 63.47 145 HIS B C 1
ATOM 2353 O O . HIS B 1 145 ? -11.82 3.828 8.453 1 63.47 145 HIS B O 1
ATOM 2359 N N . TYR B 1 146 ? -11.984 1.838 8.172 1 47.88 146 TYR B N 1
ATOM 2360 C CA . TYR B 1 146 ? -11.102 1.964 9.32 1 47.88 146 TYR B CA 1
ATOM 2361 C C . TYR B 1 146 ? -9.852 2.754 8.969 1 47.88 146 TYR B C 1
ATOM 2363 O O . TYR B 1 146 ? -9.438 2.779 7.809 1 47.88 146 TYR B O 1
#

InterPro domains:
  IPR003742 RNA methyltransferase RlmH [MF_00658] (2-146)
  IPR003742 RNA methyltransferase RlmH [PF02590] (3-145)
  IPR003742 RNA methyltransferase RlmH [PIRSF004505] (3-145)
  IPR003742 RNA methyltransferase RlmH [PTHR33603] (3-145)
  IPR003742 RNA methyltransferase RlmH [cd18081] (5-146)
  IPR029026 tRNA (guanine-N1-)-methyltransferase, N-terminal [G3DSA:3.40.1280.10] (2-146)
  IPR029028 Alpha/beta knot methyltransferases [SSF75217] (3-145)